Protein AF-A0A7Z8YS54-F1 (afdb_monomer_lite)

pLDDT: mean 73.1, std 25.7, range [28.95, 98.69]

Foldseek 3Di:
DDDDDDDDDDDDDDPDPDDDDDDDDDDDDDDDDDDDDDDDDDDDDDDDDDDDPPPPPPPPPPPPPPDDDDLVNVLVVVQALVSLVVSCVVVVPPPCNVVSVQSSLQRVLVVLVPDPQAAAFFDKAAPDPDFDQKEKEKEFAQAQAWKWKWKDDPTTDIDTAGHGDMDIDIGGFAKIWMWMDGPNHIHIDIDGGGYYIYDYDYDDPPPDD

Structure (mmCIF, N/CA/C/O backbone):
data_AF-A0A7Z8YS54-F1
#
_entry.id   AF-A0A7Z8YS54-F1
#
loop_
_atom_site.group_PDB
_atom_site.id
_atom_site.type_symbol
_atom_site.label_atom_id
_atom_site.label_alt_id
_atom_site.label_comp_id
_atom_site.label_asym_id
_atom_site.label_entity_id
_atom_site.label_seq_id
_atom_site.pdbx_PDB_ins_code
_atom_site.Cartn_x
_atom_site.Cartn_y
_atom_site.Cartn_z
_atom_site.occupancy
_atom_site.B_iso_or_equiv
_atom_site.auth_seq_id
_atom_site.auth_comp_id
_atom_site.auth_asym_id
_atom_site.auth_atom_id
_atom_site.pdbx_PDB_model_num
ATOM 1 N N . MET A 1 1 ? -49.208 -4.566 -6.707 1.00 44.19 1 MET A N 1
ATOM 2 C CA . MET A 1 1 ? -48.691 -5.917 -7.019 1.00 44.19 1 MET A CA 1
ATOM 3 C C . MET A 1 1 ? -47.304 -6.009 -6.390 1.00 44.19 1 MET A C 1
ATOM 5 O O . MET A 1 1 ? -46.347 -5.507 -6.959 1.00 44.19 1 MET A O 1
ATOM 9 N N . PHE A 1 2 ? -47.223 -6.478 -5.143 1.00 28.95 2 PHE A N 1
ATOM 10 C CA . PHE A 1 2 ? -45.994 -6.444 -4.341 1.00 28.95 2 PHE A CA 1
ATOM 11 C C . PHE A 1 2 ? -45.184 -7.721 -4.587 1.00 28.95 2 PHE A C 1
ATOM 13 O O . PHE A 1 2 ? -45.702 -8.818 -4.399 1.00 28.95 2 PHE A O 1
ATOM 20 N N . LYS A 1 3 ? -43.930 -7.584 -5.032 1.00 32.38 3 LYS A N 1
ATOM 21 C CA . LYS A 1 3 ? -42.974 -8.695 -5.120 1.00 32.38 3 LYS A CA 1
ATOM 22 C C . LYS A 1 3 ? -42.015 -8.618 -3.936 1.00 32.38 3 LYS A C 1
ATOM 24 O O . LYS A 1 3 ? -41.065 -7.844 -3.948 1.00 32.38 3 LYS A O 1
ATOM 29 N N . THR A 1 4 ? -42.290 -9.437 -2.930 1.00 29.53 4 THR A N 1
ATOM 30 C CA . THR A 1 4 ? -41.353 -9.802 -1.866 1.00 29.53 4 THR A CA 1
ATOM 31 C C . THR A 1 4 ? -40.322 -10.764 -2.451 1.00 29.53 4 THR A C 1
ATOM 33 O O . THR A 1 4 ? -40.697 -11.793 -3.012 1.00 29.53 4 THR A O 1
ATOM 36 N N . VAL A 1 5 ? -39.032 -10.445 -2.339 1.00 36.81 5 VAL A N 1
ATOM 37 C CA . VAL A 1 5 ? -37.939 -11.356 -2.706 1.00 36.81 5 VAL A CA 1
ATOM 38 C C . VAL A 1 5 ? -37.211 -11.756 -1.428 1.00 36.81 5 VAL A C 1
ATOM 40 O O . VAL A 1 5 ? -36.604 -10.923 -0.761 1.00 36.81 5 VAL A O 1
ATOM 43 N N . PHE A 1 6 ? -37.305 -13.039 -1.086 1.00 31.64 6 PHE A N 1
ATOM 44 C CA . PHE A 1 6 ? -36.545 -13.673 -0.014 1.00 31.64 6 PHE A CA 1
ATOM 45 C C . PHE A 1 6 ? -35.162 -14.054 -0.547 1.00 31.64 6 PHE A C 1
ATOM 47 O O . PHE A 1 6 ? -35.072 -14.768 -1.544 1.00 31.64 6 PHE A O 1
ATOM 54 N N . TYR A 1 7 ? -34.092 -13.634 0.129 1.00 33.41 7 TYR A N 1
ATOM 55 C CA . TYR A 1 7 ? -32.760 -14.197 -0.097 1.00 33.41 7 TYR A CA 1
ATOM 56 C C . TYR A 1 7 ? -32.398 -15.155 1.037 1.00 33.41 7 TYR A C 1
ATOM 58 O O . TYR A 1 7 ? -32.420 -14.804 2.216 1.00 33.41 7 TYR A O 1
ATOM 66 N N . ALA A 1 8 ? -32.092 -16.393 0.650 1.00 33.06 8 ALA A N 1
ATOM 67 C CA . ALA A 1 8 ? -31.690 -17.475 1.532 1.00 33.06 8 ALA A CA 1
ATOM 68 C C . ALA A 1 8 ? -30.282 -17.226 2.097 1.00 33.06 8 ALA A C 1
ATOM 70 O O . ALA A 1 8 ? -29.305 -17.094 1.359 1.00 33.06 8 ALA A O 1
ATOM 71 N N . LYS A 1 9 ? -30.185 -17.204 3.427 1.00 34.44 9 LYS A N 1
ATOM 72 C CA . LYS A 1 9 ? -28.940 -17.126 4.193 1.00 34.44 9 LYS A CA 1
ATOM 73 C C . LYS A 1 9 ? -28.238 -18.490 4.124 1.00 34.44 9 LYS A C 1
ATOM 75 O O . LYS A 1 9 ? -28.642 -19.424 4.812 1.00 34.44 9 LYS A O 1
ATOM 80 N N . LYS A 1 10 ? -27.209 -18.635 3.281 1.00 43.12 10 LYS A N 1
ATOM 81 C CA . LYS A 1 10 ? -26.298 -19.789 3.357 1.00 43.12 10 LYS A CA 1
ATOM 82 C C . LYS A 1 10 ? -25.377 -19.593 4.558 1.00 43.12 10 LYS A C 1
ATOM 84 O O . LYS A 1 10 ? -24.586 -18.657 4.592 1.00 43.12 10 LYS A O 1
ATOM 89 N N . GLY A 1 11 ? -25.544 -20.458 5.555 1.00 39.78 11 GLY A N 1
ATOM 90 C CA . GLY A 1 11 ? -24.688 -20.525 6.729 1.00 39.78 11 GLY A CA 1
ATOM 91 C C . GLY A 1 11 ? -23.267 -20.923 6.347 1.00 39.78 11 GLY A C 1
ATOM 92 O O . GLY A 1 11 ? -23.062 -21.908 5.640 1.00 39.78 11 GLY A O 1
ATOM 93 N N . LEU A 1 12 ? -22.303 -20.155 6.843 1.00 35.72 12 LEU A N 1
ATOM 94 C CA . LEU A 1 12 ? -20.908 -20.549 6.916 1.00 35.72 12 LEU A CA 1
ATOM 95 C C . LEU A 1 12 ? -20.556 -20.612 8.403 1.00 35.72 12 LEU A C 1
ATOM 97 O O . LEU A 1 12 ? -20.621 -19.607 9.110 1.00 35.72 12 LEU A O 1
ATOM 101 N N . ALA A 1 13 ? -20.281 -21.820 8.885 1.00 35.34 13 ALA A N 1
ATOM 102 C CA . ALA A 1 13 ? -19.805 -22.058 10.236 1.00 35.34 13 ALA A CA 1
ATOM 103 C C . ALA A 1 13 ? -18.363 -21.548 10.335 1.00 35.34 13 ALA A C 1
ATOM 105 O O . ALA A 1 13 ? -17.468 -22.103 9.701 1.00 35.34 13 ALA A O 1
ATOM 106 N N . ILE A 1 14 ? -18.137 -20.490 11.114 1.00 34.34 14 ILE A N 1
ATOM 107 C CA . ILE A 1 14 ? -16.788 -20.092 11.514 1.00 34.34 14 ILE A CA 1
ATOM 108 C C . ILE A 1 14 ? -16.486 -20.838 12.811 1.00 34.34 14 ILE A C 1
ATOM 110 O O . ILE A 1 14 ? -17.047 -20.541 13.864 1.00 34.34 14 ILE A O 1
ATOM 114 N N . ILE A 1 15 ? -15.621 -21.844 12.709 1.00 37.31 15 ILE A N 1
ATOM 115 C CA . ILE A 1 15 ? -14.978 -22.478 13.857 1.00 37.31 15 ILE A CA 1
ATOM 116 C C . ILE A 1 15 ? -14.069 -21.410 14.471 1.00 37.31 15 ILE A C 1
ATOM 118 O O . ILE A 1 15 ? -13.048 -21.045 13.893 1.00 37.31 15 ILE A O 1
ATOM 122 N N . SER A 1 16 ? -14.475 -20.867 15.617 1.00 34.41 16 SER A N 1
ATOM 123 C CA . SER A 1 16 ? -13.630 -19.998 16.430 1.00 34.41 16 SER A CA 1
ATOM 124 C C . SER A 1 16 ? -12.528 -20.858 17.051 1.00 34.41 16 SER A C 1
ATOM 126 O O . SER A 1 16 ? -12.763 -21.583 18.016 1.00 34.41 16 SER A O 1
ATOM 128 N N . LEU A 1 17 ? -11.331 -20.828 16.461 1.00 38.88 17 LEU A N 1
ATOM 129 C CA . LEU A 1 17 ? -10.121 -21.275 17.141 1.00 38.88 17 LEU A CA 1
ATOM 130 C C . LEU A 1 17 ? -9.657 -20.111 18.023 1.00 38.88 17 LEU A C 1
ATOM 132 O O . LEU A 1 17 ? -9.081 -19.137 17.541 1.00 38.88 17 LEU A O 1
ATOM 136 N N . GLY A 1 18 ? -9.974 -20.191 19.314 1.00 32.09 18 GLY A N 1
ATOM 137 C CA . GLY A 1 18 ? -9.466 -19.264 20.314 1.00 32.09 18 GLY A CA 1
ATOM 138 C C . GLY A 1 18 ? -7.957 -19.430 20.464 1.00 32.09 18 GLY A C 1
ATOM 139 O O . GLY A 1 18 ? -7.494 -20.437 20.995 1.00 32.09 18 GLY A O 1
ATOM 140 N N . ILE A 1 19 ? -7.191 -18.438 20.015 1.00 40.25 19 ILE A N 1
ATOM 141 C C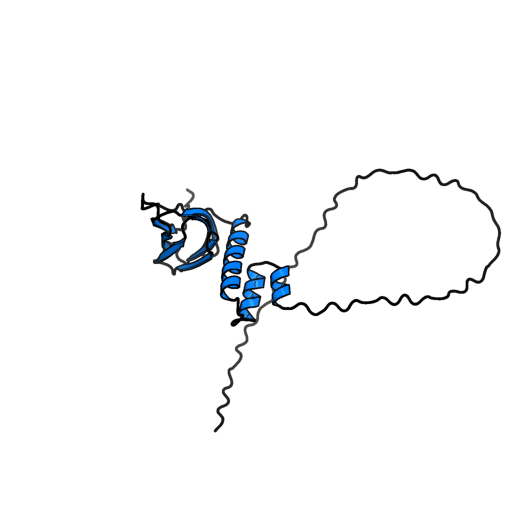A . ILE A 1 19 ? -5.800 -18.270 20.435 1.00 40.25 19 ILE A CA 1
ATOM 142 C C . ILE A 1 19 ? -5.845 -17.391 21.683 1.00 40.25 19 ILE A C 1
ATOM 144 O O . ILE A 1 19 ? -6.036 -16.179 21.605 1.00 40.25 19 ILE A O 1
ATOM 148 N N . ALA A 1 20 ? -5.733 -18.026 22.847 1.00 34.59 20 ALA A N 1
ATOM 149 C CA . ALA A 1 20 ? -5.525 -17.337 24.108 1.00 34.59 20 ALA A CA 1
ATOM 150 C C . ALA A 1 20 ? -4.101 -16.759 24.122 1.00 34.59 20 ALA A C 1
ATOM 152 O O . ALA A 1 20 ? -3.128 -17.508 24.197 1.00 34.59 20 ALA A O 1
ATOM 153 N N . PHE A 1 21 ? -3.971 -15.434 24.053 1.00 37.56 21 PHE A N 1
ATOM 154 C CA . PHE A 1 21 ? -2.725 -14.764 24.416 1.00 37.56 21 PHE A CA 1
ATOM 155 C C . PHE A 1 21 ? -2.671 -14.632 25.939 1.00 37.56 21 PHE A C 1
ATOM 157 O O . PHE A 1 21 ? -3.414 -13.867 26.550 1.00 37.56 21 PHE A O 1
ATOM 164 N N . SER A 1 22 ? -1.796 -15.431 26.547 1.00 33.25 22 SER A N 1
ATOM 165 C CA . SER A 1 22 ? -1.417 -15.329 27.952 1.00 33.25 22 SER A CA 1
ATOM 166 C C . SER A 1 22 ? -0.492 -14.121 28.124 1.00 33.25 22 SER A C 1
ATOM 168 O O . SER A 1 22 ? 0.655 -14.160 27.684 1.00 33.25 22 SER A O 1
ATOM 170 N N . CYS A 1 23 ? -0.973 -13.048 28.758 1.00 31.89 23 CYS A N 1
ATOM 171 C CA . CYS A 1 23 ? -0.118 -11.950 29.212 1.00 31.89 23 CYS A CA 1
ATOM 172 C C . CYS A 1 23 ? 0.758 -12.437 30.372 1.00 31.89 23 CYS A C 1
ATOM 174 O O . CYS A 1 23 ? 0.272 -12.657 31.480 1.00 31.89 23 CYS A O 1
ATOM 176 N N . ASN A 1 24 ? 2.052 -12.599 30.109 1.00 33.38 24 ASN A N 1
ATOM 177 C CA . ASN A 1 24 ? 3.070 -12.821 31.126 1.00 33.38 24 ASN A CA 1
ATOM 178 C C . ASN A 1 24 ? 3.523 -11.438 31.627 1.00 33.38 24 ASN A C 1
ATOM 180 O O . ASN A 1 24 ? 4.151 -10.694 30.876 1.00 33.38 24 ASN A O 1
ATOM 184 N N . GLN A 1 25 ? 3.159 -11.052 32.855 1.00 35.28 25 GLN A N 1
ATOM 185 C CA . GLN A 1 25 ? 3.748 -9.873 33.495 1.00 35.28 25 GLN A CA 1
ATOM 186 C C . GLN A 1 25 ? 5.113 -10.252 34.065 1.00 35.28 25 GLN A C 1
ATOM 188 O O . GLN A 1 25 ? 5.215 -10.936 35.084 1.00 35.28 25 GLN A O 1
ATOM 193 N N . GLU A 1 26 ? 6.164 -9.793 33.396 1.00 35.25 26 GLU A N 1
ATOM 194 C CA . GLU A 1 26 ? 7.523 -9.849 33.909 1.00 35.25 26 GLU A CA 1
ATOM 195 C C . GLU A 1 26 ? 7.746 -8.666 34.864 1.00 35.25 26 GLU A C 1
ATOM 197 O O . GLU A 1 26 ? 7.572 -7.499 34.511 1.00 35.25 26 GLU A O 1
ATOM 202 N N . LYS A 1 27 ? 8.081 -9.000 36.113 1.00 34.12 27 LYS A N 1
ATOM 203 C CA . LYS A 1 27 ? 8.508 -8.076 37.167 1.00 34.12 27 LYS A CA 1
ATOM 204 C C . LYS A 1 27 ? 9.719 -7.267 36.695 1.00 34.12 27 LYS A C 1
ATOM 206 O O . LYS A 1 27 ? 10.756 -7.860 36.405 1.00 34.12 27 LYS A O 1
ATOM 211 N N . SER A 1 28 ? 9.643 -5.939 36.754 1.00 34.50 28 SER A N 1
ATOM 212 C CA . SER A 1 28 ? 10.839 -5.098 36.865 1.00 34.50 28 SER A CA 1
ATOM 213 C C . SER A 1 28 ? 10.936 -4.558 38.295 1.00 34.50 28 SER A C 1
ATOM 215 O O . SER A 1 28 ? 9.959 -4.107 38.896 1.00 34.50 28 SER A O 1
ATOM 217 N N . ASN A 1 29 ? 12.117 -4.742 38.878 1.00 36.59 29 ASN A N 1
ATOM 218 C CA . ASN A 1 29 ? 12.428 -4.431 40.262 1.00 36.59 29 ASN A CA 1
ATOM 219 C C . ASN A 1 29 ? 12.691 -2.930 40.438 1.00 36.59 29 ASN A C 1
ATOM 221 O O . ASN A 1 29 ? 13.560 -2.364 39.786 1.00 36.59 29 ASN A O 1
ATOM 225 N N . ASN A 1 30 ? 11.931 -2.345 41.360 1.00 34.47 30 ASN A N 1
ATOM 226 C CA . ASN A 1 30 ? 12.368 -1.566 42.520 1.00 34.47 30 ASN A CA 1
ATOM 227 C C . ASN A 1 30 ? 13.714 -0.815 42.435 1.00 34.47 30 ASN A C 1
ATOM 229 O O . ASN A 1 30 ? 14.769 -1.444 42.410 1.00 34.47 30 ASN A O 1
ATOM 233 N N . LEU A 1 31 ? 13.652 0.516 42.539 1.00 33.84 31 LEU A N 1
ATOM 234 C CA . LEU A 1 31 ? 14.650 1.388 43.173 1.00 33.84 31 LEU A CA 1
ATOM 235 C C . LEU A 1 31 ? 14.077 2.811 43.194 1.00 33.84 31 LEU A C 1
ATOM 237 O O . LEU A 1 31 ? 14.131 3.487 42.177 1.00 33.84 31 LEU A O 1
ATOM 241 N N . ILE A 1 32 ? 13.534 3.253 44.329 1.00 36.88 32 ILE A N 1
ATOM 242 C CA . ILE A 1 32 ? 13.691 4.624 44.837 1.00 36.88 32 ILE A CA 1
ATOM 243 C C . ILE A 1 32 ? 13.630 4.545 46.371 1.00 36.88 32 ILE A C 1
ATOM 245 O O . ILE A 1 32 ? 12.739 3.940 46.960 1.00 36.88 32 ILE A O 1
ATOM 249 N N . SER A 1 33 ? 14.682 5.127 46.931 1.00 33.91 33 SER A N 1
ATOM 250 C CA . SER A 1 33 ? 15.093 5.380 48.310 1.00 33.91 33 SER A CA 1
ATOM 251 C C . SER A 1 33 ? 14.029 5.463 49.406 1.00 33.91 33 SER A C 1
ATOM 253 O O . SER A 1 33 ? 13.061 6.213 49.311 1.00 33.91 33 SER A O 1
ATOM 255 N N . GLU A 1 34 ? 14.357 4.772 50.500 1.00 39.72 34 GLU A N 1
ATOM 256 C CA . GLU A 1 34 ? 13.886 4.985 51.866 1.00 39.72 34 GLU A CA 1
ATOM 257 C C . GLU A 1 34 ? 14.150 6.429 52.323 1.00 39.72 34 GLU A C 1
ATOM 259 O O . GLU A 1 34 ? 15.277 6.919 52.235 1.00 39.72 34 GLU A O 1
ATOM 264 N N . GLU A 1 35 ? 13.127 7.077 52.879 1.00 44.19 35 GLU A N 1
ATOM 265 C CA . GLU A 1 35 ? 13.307 8.175 53.823 1.00 44.19 35 GLU A CA 1
ATOM 266 C C . GLU A 1 35 ? 12.657 7.760 55.146 1.00 44.19 35 GLU A C 1
ATOM 268 O O . GLU A 1 35 ? 11.511 7.313 55.215 1.00 44.19 35 GLU A O 1
ATOM 273 N N . THR A 1 36 ? 13.478 7.818 56.183 1.00 41.56 36 THR A N 1
ATOM 274 C CA . THR A 1 36 ? 13.255 7.345 57.541 1.00 41.56 36 THR A CA 1
ATOM 275 C C . THR A 1 36 ? 12.268 8.235 58.289 1.00 41.56 36 THR A C 1
ATOM 277 O O . THR A 1 36 ? 12.526 9.428 58.447 1.00 41.56 36 THR A O 1
ATOM 280 N N . ALA A 1 37 ? 11.205 7.652 58.841 1.00 39.94 37 ALA A N 1
ATOM 281 C CA . ALA A 1 37 ? 10.405 8.290 59.879 1.00 39.94 37 ALA A CA 1
ATOM 282 C C . ALA A 1 37 ? 10.343 7.381 61.112 1.00 39.94 37 ALA A C 1
ATOM 284 O O . ALA A 1 37 ? 9.779 6.289 61.101 1.00 39.94 37 ALA A O 1
ATOM 285 N N . ASP A 1 38 ? 11.007 7.881 62.145 1.00 37.44 38 ASP A N 1
ATOM 286 C CA . ASP A 1 38 ? 11.124 7.397 63.512 1.00 37.44 38 ASP A CA 1
ATOM 287 C C . ASP A 1 38 ? 9.739 7.137 64.135 1.00 37.44 38 ASP A C 1
ATOM 289 O O . ASP A 1 38 ? 8.866 8.008 64.089 1.00 37.44 38 ASP A O 1
ATOM 293 N N . PHE A 1 39 ? 9.520 5.970 64.750 1.00 36.41 39 PHE A N 1
ATOM 294 C CA . PHE A 1 39 ? 8.354 5.771 65.614 1.00 36.41 39 PHE A CA 1
ATOM 295 C C . PHE A 1 39 ? 8.765 5.150 66.946 1.00 36.41 39 PHE A C 1
ATOM 297 O O . PHE A 1 39 ? 9.067 3.962 67.066 1.00 36.41 39 PHE A O 1
ATOM 304 N N . VAL A 1 40 ? 8.763 6.015 67.956 1.00 36.41 40 VAL A N 1
ATOM 305 C CA . VAL A 1 40 ? 8.976 5.707 69.365 1.00 36.41 40 VAL A CA 1
ATOM 306 C C . VAL A 1 40 ? 7.794 4.889 69.886 1.00 36.41 40 VAL A C 1
ATOM 308 O O . VAL A 1 40 ? 6.640 5.307 69.806 1.00 36.41 40 VAL A O 1
ATOM 311 N N . SER A 1 41 ? 8.087 3.728 70.469 1.00 35.16 41 SER A N 1
ATOM 312 C CA . SER A 1 41 ? 7.125 2.935 71.231 1.00 35.16 41 SER A CA 1
ATOM 313 C C . SER A 1 41 ? 6.881 3.568 72.603 1.00 35.16 41 SER A C 1
ATOM 315 O O . SER A 1 41 ? 7.806 3.644 73.415 1.00 35.16 41 SER A O 1
ATOM 317 N N . VAL A 1 42 ? 5.637 3.949 72.899 1.00 35.69 42 VAL A N 1
ATOM 318 C CA . VAL A 1 42 ? 5.181 4.202 74.273 1.00 35.69 42 VAL A CA 1
ATOM 319 C C . VAL A 1 42 ? 3.950 3.349 74.543 1.00 35.69 42 VAL A C 1
ATOM 321 O O . VAL A 1 42 ? 2.947 3.421 73.838 1.00 35.69 42 VAL A O 1
ATOM 324 N N . VAL A 1 43 ? 4.074 2.514 75.569 1.00 41.28 43 VAL A N 1
ATOM 325 C CA . VAL A 1 43 ? 3.034 1.645 76.115 1.00 41.28 43 VAL A CA 1
ATOM 326 C C . VAL A 1 43 ? 2.243 2.446 77.145 1.00 41.28 43 VAL A C 1
ATOM 328 O O . VAL A 1 43 ? 2.854 3.049 78.026 1.00 41.28 43 VAL A O 1
ATOM 331 N N . VAL A 1 44 ? 0.911 2.421 77.080 1.00 38.16 44 VAL A N 1
ATOM 332 C CA . VAL A 1 44 ? 0.046 2.730 78.230 1.00 38.16 44 VAL A CA 1
ATOM 333 C C . VAL A 1 44 ? -1.290 1.999 78.095 1.00 38.16 44 VAL A C 1
ATOM 335 O O . VAL A 1 44 ? -2.059 2.241 77.168 1.00 38.16 44 VAL A O 1
ATOM 338 N N . ASP A 1 45 ? -1.536 1.100 79.048 1.00 34.53 45 ASP A N 1
ATOM 339 C CA . ASP A 1 45 ? -2.831 0.496 79.358 1.00 34.53 45 ASP A CA 1
ATOM 340 C C . ASP A 1 45 ? -3.830 1.557 79.836 1.00 34.53 45 ASP A C 1
ATOM 342 O O . ASP A 1 45 ? -3.521 2.320 80.752 1.00 34.53 45 ASP A O 1
ATOM 346 N N . SER A 1 46 ? -5.062 1.526 79.322 1.00 37.94 46 SER A N 1
ATOM 347 C CA . SER A 1 46 ? -6.291 1.407 80.132 1.00 37.94 46 SER A CA 1
ATOM 348 C C . SER A 1 46 ? -7.545 1.799 79.355 1.00 37.94 46 SER A C 1
ATOM 350 O O . SER A 1 46 ? -7.575 2.746 78.576 1.00 37.94 46 SER A O 1
ATOM 352 N N . ALA A 1 47 ? -8.592 1.028 79.630 1.00 44.91 47 ALA A N 1
ATOM 353 C CA . ALA A 1 47 ? -9.937 1.098 79.090 1.00 44.91 47 ALA A CA 1
ATOM 354 C C . ALA A 1 47 ? -10.594 2.486 79.159 1.00 44.91 47 ALA A C 1
ATOM 356 O O . ALA A 1 47 ? -10.478 3.174 80.167 1.00 44.91 47 ALA A O 1
ATOM 357 N N . VAL A 1 48 ? -11.389 2.807 78.134 1.00 40.91 48 VAL A N 1
ATOM 358 C CA . VAL A 1 48 ? -12.739 3.397 78.222 1.00 40.91 48 VAL A CA 1
ATOM 359 C C . VAL A 1 48 ? -13.328 3.401 76.808 1.00 40.91 48 VAL A C 1
ATOM 361 O O . VAL A 1 48 ? -12.707 3.881 75.864 1.00 40.91 48 VAL A O 1
ATOM 364 N N . SER A 1 49 ? -14.521 2.831 76.662 1.00 54.88 49 SER A N 1
ATOM 365 C CA . SER A 1 49 ? -15.304 2.852 75.427 1.00 54.88 49 SER A CA 1
ATOM 366 C C . SER A 1 49 ? -15.830 4.259 75.137 1.00 54.88 49 SER A C 1
ATOM 368 O O . SER A 1 49 ? -16.465 4.849 76.012 1.00 54.88 49 SER A O 1
ATOM 370 N N . PRO A 1 50 ? -15.726 4.745 73.893 1.00 43.59 50 PRO A N 1
ATOM 371 C CA . PRO A 1 50 ? -16.685 5.689 73.358 1.00 43.59 50 PRO A CA 1
ATOM 372 C C . PRO A 1 50 ? -17.556 4.988 72.311 1.00 43.59 50 PRO A C 1
ATOM 374 O O . PRO A 1 50 ? -17.069 4.385 71.356 1.00 43.59 50 PRO A O 1
ATOM 377 N N . SER A 1 51 ? -18.869 5.069 72.497 1.00 49.03 51 SER A N 1
ATOM 378 C CA . SER A 1 51 ? -19.848 4.837 71.440 1.00 49.03 51 SER A CA 1
ATOM 379 C C . SER A 1 51 ? -19.587 5.833 70.308 1.00 49.03 51 SER A C 1
ATOM 381 O O . SER A 1 51 ? -19.924 7.011 70.430 1.00 49.03 51 SER A O 1
ATOM 383 N N . ILE A 1 52 ? -18.944 5.367 69.238 1.00 41.22 52 ILE A N 1
ATOM 384 C CA . ILE A 1 52 ? -18.803 6.114 67.990 1.00 41.22 52 ILE A CA 1
ATOM 385 C C . ILE A 1 52 ? -20.118 5.943 67.233 1.00 41.22 52 ILE A C 1
ATOM 387 O O . ILE A 1 52 ? -20.459 4.845 66.796 1.00 41.22 52 ILE A O 1
ATOM 391 N N . ASP A 1 53 ? -20.862 7.039 67.130 1.00 44.38 53 ASP A N 1
ATOM 392 C CA . ASP A 1 53 ? -21.982 7.184 66.211 1.00 44.38 53 ASP A CA 1
ATOM 393 C C . ASP A 1 53 ? -21.440 7.111 64.776 1.00 44.38 53 ASP A C 1
ATOM 395 O O . ASP A 1 53 ? -20.799 8.039 64.275 1.00 44.38 53 ASP A O 1
ATOM 399 N N . LEU A 1 54 ? -21.611 5.945 64.151 1.00 40.34 54 LEU A N 1
ATOM 400 C CA . LEU A 1 54 ? -21.235 5.690 62.769 1.00 40.34 54 LEU A CA 1
ATOM 401 C C . LEU A 1 54 ? -22.299 6.336 61.871 1.00 40.34 54 LEU A C 1
ATOM 403 O O . LEU A 1 54 ? -23.208 5.673 61.372 1.00 40.34 54 LEU A O 1
ATOM 407 N N . SER A 1 55 ? -22.191 7.647 61.656 1.00 51.03 55 SER A N 1
ATOM 408 C CA . SER A 1 55 ? -22.842 8.263 60.502 1.00 51.03 55 SER A CA 1
ATOM 409 C C . SER A 1 55 ? -22.148 7.731 59.249 1.00 51.03 55 SER A C 1
ATOM 411 O O . SER A 1 55 ? -21.091 8.198 58.831 1.00 51.03 55 SER A O 1
ATOM 413 N N . VAL A 1 56 ? -22.727 6.667 58.692 1.00 47.22 56 VAL A N 1
ATOM 414 C CA . VAL A 1 56 ? -22.413 6.166 57.358 1.00 47.22 56 VAL A CA 1
ATOM 415 C C . VAL A 1 56 ? -22.773 7.290 56.395 1.00 47.22 56 VAL A C 1
ATOM 417 O O . VAL A 1 56 ? -23.938 7.488 56.053 1.00 47.22 56 VAL A O 1
ATOM 420 N N . SER A 1 57 ? -21.781 8.091 56.014 1.00 49.72 57 SER A N 1
ATOM 421 C CA . SER A 1 57 ? -21.902 8.928 54.836 1.00 49.72 57 SER A CA 1
ATOM 422 C C . SER A 1 57 ? -21.912 7.981 53.644 1.00 49.72 57 SER A C 1
ATOM 424 O O . SER A 1 57 ? -20.885 7.419 53.268 1.00 49.72 57 SER A O 1
ATOM 426 N N . ASP A 1 58 ? -23.101 7.762 53.084 1.00 51.19 58 ASP A N 1
ATOM 427 C CA . ASP A 1 58 ? -23.249 7.185 51.754 1.00 51.19 58 ASP A CA 1
ATOM 428 C C . ASP A 1 58 ? -22.436 8.057 50.793 1.00 51.19 58 ASP A C 1
ATOM 430 O O . ASP A 1 58 ? -22.845 9.146 50.378 1.00 51.19 58 ASP A O 1
ATOM 434 N N . SER A 1 59 ? -21.226 7.600 50.484 1.00 51.12 59 SER A N 1
ATOM 435 C CA . SER A 1 59 ? -20.418 8.135 49.408 1.00 51.12 59 SER A CA 1
ATOM 436 C C . SER A 1 59 ? -21.110 7.740 48.109 1.00 51.12 59 SER A C 1
ATOM 438 O O . SER A 1 59 ? -20.867 6.677 47.541 1.00 51.12 59 SER A O 1
ATOM 440 N N . MET A 1 60 ? -22.022 8.603 47.645 1.00 49.84 60 MET A N 1
ATOM 441 C CA . MET A 1 60 ? -22.570 8.512 46.296 1.00 49.84 60 MET A CA 1
ATOM 442 C C . MET A 1 60 ? -21.403 8.494 45.317 1.00 49.84 60 MET A C 1
ATOM 444 O O . MET A 1 60 ? -20.754 9.507 45.048 1.00 49.84 60 MET A O 1
ATOM 448 N N . THR A 1 61 ? -21.126 7.304 44.809 1.00 54.34 61 THR A N 1
ATOM 449 C CA . THR A 1 61 ? -20.185 7.080 43.731 1.00 54.34 61 THR A CA 1
ATOM 450 C C . THR A 1 61 ? -20.868 7.623 42.486 1.00 54.34 61 THR A C 1
ATOM 452 O O . THR A 1 61 ? -21.755 6.987 41.922 1.00 54.34 61 THR A O 1
ATOM 455 N N . TYR A 1 62 ? -20.519 8.851 42.104 1.00 57.81 62 TYR A N 1
ATOM 456 C CA . TYR A 1 62 ? -20.912 9.409 40.818 1.00 57.81 62 TYR A CA 1
ATOM 457 C C . TYR A 1 62 ? -20.239 8.575 39.728 1.00 57.81 62 TYR A C 1
ATOM 459 O O . TYR A 1 62 ? -19.071 8.775 39.402 1.00 57.81 62 TYR A O 1
ATOM 467 N N . VAL A 1 63 ? -20.976 7.601 39.198 1.00 54.62 63 VAL A N 1
ATOM 468 C CA . VAL A 1 63 ? -20.641 6.947 37.938 1.00 54.62 63 VAL A CA 1
ATOM 469 C C . VAL A 1 63 ? -20.926 7.985 36.863 1.00 54.62 63 VAL A C 1
ATOM 471 O O . VAL A 1 63 ? -22.080 8.257 36.544 1.00 54.62 63 VAL A O 1
ATOM 474 N N . SER A 1 64 ? -19.877 8.638 36.371 1.00 63.00 64 SER A N 1
ATOM 475 C CA . SER A 1 64 ? -19.961 9.454 35.168 1.00 63.00 64 SER A CA 1
ATOM 476 C C . SER A 1 64 ? -20.422 8.552 34.026 1.00 63.00 64 SER A C 1
ATOM 478 O O . SER A 1 64 ? -19.687 7.654 33.617 1.00 63.00 64 SER A O 1
ATOM 480 N N . GLU A 1 65 ? -21.652 8.750 33.556 1.00 71.94 65 GLU A N 1
ATOM 481 C CA . GLU A 1 65 ? -22.137 8.141 32.321 1.00 71.94 65 GLU A CA 1
ATOM 482 C C . GLU A 1 65 ? -21.263 8.680 31.184 1.00 71.94 65 GLU A C 1
ATOM 484 O O . GLU A 1 65 ? -21.379 9.840 30.793 1.00 71.94 65 GLU A O 1
ATOM 489 N N . GLU A 1 66 ? -20.304 7.880 30.715 1.00 78.62 66 GLU A N 1
ATOM 490 C CA . GLU A 1 66 ? -19.544 8.240 29.523 1.00 78.62 66 GLU A CA 1
ATOM 491 C C . GLU A 1 66 ? -20.501 8.226 28.327 1.00 78.62 66 GLU A C 1
ATOM 493 O O . GLU A 1 66 ? -21.150 7.213 28.049 1.00 78.62 66 GLU A O 1
ATOM 498 N N . G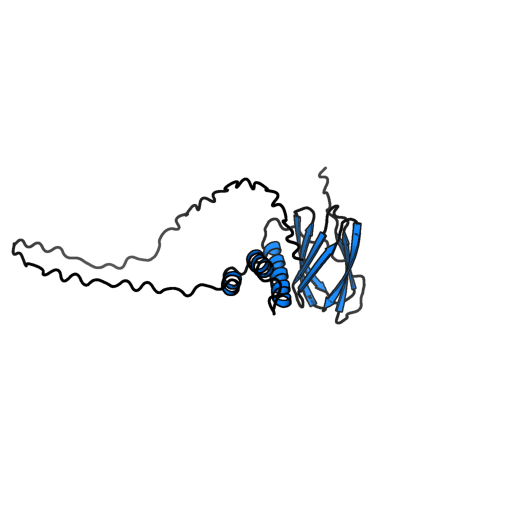LU A 1 67 ? -20.597 9.363 27.633 1.00 81.19 67 GLU A N 1
ATOM 499 C CA . GLU A 1 67 ? -21.315 9.477 26.365 1.00 81.19 67 GLU A CA 1
ATOM 500 C C . GLU A 1 67 ? -20.877 8.346 25.415 1.00 81.19 67 GLU A C 1
ATOM 502 O O . GLU A 1 67 ? -19.682 8.031 25.323 1.00 81.19 67 GLU A O 1
ATOM 507 N N . PRO A 1 68 ? -21.816 7.705 24.698 1.00 87.75 68 PRO A N 1
ATOM 508 C CA . PRO A 1 68 ? -21.479 6.603 23.818 1.00 87.75 68 PRO A CA 1
ATOM 509 C C . PRO A 1 68 ? -20.559 7.090 22.696 1.00 87.75 68 PRO A C 1
ATOM 511 O O . PRO A 1 68 ? -20.947 7.891 21.849 1.00 87.75 68 PRO A O 1
ATOM 514 N N . ILE A 1 69 ? -19.344 6.546 22.669 1.00 92.12 69 ILE A N 1
ATOM 515 C CA . ILE A 1 69 ? -18.353 6.809 21.623 1.00 92.12 69 ILE A CA 1
ATOM 516 C C . ILE A 1 69 ? -18.932 6.486 20.239 1.00 92.12 69 ILE A C 1
ATOM 518 O O . ILE A 1 69 ? -19.501 5.416 19.999 1.00 92.12 69 ILE A O 1
ATOM 522 N N . THR A 1 70 ? -18.760 7.398 19.294 1.00 94.50 70 THR A N 1
ATOM 523 C CA . THR A 1 70 ? -19.181 7.176 17.912 1.00 94.50 70 THR A CA 1
ATOM 524 C C . THR A 1 70 ? -18.252 6.171 17.211 1.00 94.50 70 THR A C 1
ATOM 526 O O . THR A 1 70 ? -17.087 6.010 17.596 1.00 94.50 70 THR A O 1
ATOM 529 N N . PRO A 1 71 ? -18.703 5.495 16.134 1.00 95.12 71 PRO A N 1
ATOM 530 C CA . PRO A 1 71 ? -17.835 4.619 15.343 1.00 95.12 71 PRO A CA 1
ATOM 531 C C . PRO A 1 71 ? -16.595 5.331 14.782 1.00 95.12 71 PRO A C 1
ATOM 533 O O . PRO A 1 71 ? -15.535 4.717 14.670 1.00 95.12 71 PRO A O 1
ATOM 536 N N . TYR A 1 72 ? -16.718 6.623 14.455 1.00 96.06 72 TYR A N 1
ATOM 537 C CA . TYR A 1 72 ? -15.604 7.438 13.973 1.00 96.06 72 TYR A CA 1
ATOM 538 C C . TYR A 1 72 ? -14.576 7.684 15.085 1.00 96.06 72 TYR A C 1
ATOM 540 O O . TYR A 1 72 ? -13.401 7.389 14.895 1.00 96.06 72 TYR A O 1
ATOM 548 N N . GLU A 1 73 ? -15.014 8.134 16.267 1.00 96.00 73 GLU A N 1
ATOM 549 C CA . GLU A 1 73 ? -14.131 8.345 17.430 1.00 96.00 73 GLU A CA 1
ATOM 550 C C . GLU A 1 73 ? -13.466 7.047 17.888 1.00 96.00 73 GLU A C 1
ATOM 552 O O . GLU A 1 73 ? -12.328 7.038 18.357 1.00 96.00 73 GLU A O 1
ATOM 557 N N . LYS A 1 74 ? -14.166 5.918 17.750 1.00 96.50 74 LYS A N 1
ATOM 558 C CA . LYS A 1 74 ? -13.577 4.604 17.991 1.00 96.50 74 LYS A CA 1
ATOM 559 C C . LYS A 1 74 ? -12.441 4.313 17.004 1.00 96.50 74 LYS A C 1
ATOM 561 O O . LYS A 1 74 ? -11.354 3.943 17.441 1.00 96.50 74 LYS A O 1
ATOM 566 N N . ALA A 1 75 ? -12.672 4.498 15.702 1.00 97.56 75 ALA A N 1
ATOM 567 C CA . ALA A 1 75 ? -11.648 4.283 14.678 1.00 97.56 75 ALA A CA 1
ATOM 568 C C . ALA A 1 75 ? -10.453 5.234 14.843 1.00 97.56 75 ALA A C 1
ATOM 570 O O . ALA A 1 75 ? -9.307 4.830 14.655 1.00 97.56 75 ALA A O 1
ATOM 571 N N . GLU A 1 76 ? -10.711 6.473 15.253 1.00 97.00 76 GLU A N 1
ATOM 572 C CA . GLU A 1 76 ? -9.684 7.467 15.553 1.00 97.00 76 GLU A CA 1
ATOM 573 C C . GLU A 1 76 ? -8.843 7.101 16.776 1.00 97.00 76 GLU A C 1
ATOM 575 O O . GLU A 1 76 ? -7.624 7.237 16.730 1.00 97.00 76 GLU A O 1
ATOM 580 N N . ARG A 1 77 ? -9.459 6.575 17.839 1.00 96.62 77 ARG A N 1
ATOM 581 C CA . ARG A 1 77 ? -8.737 6.125 19.036 1.00 96.62 77 ARG A CA 1
ATOM 582 C C . ARG A 1 77 ? -7.887 4.886 18.783 1.00 96.62 77 ARG A C 1
ATOM 584 O O . ARG A 1 77 ? -6.790 4.790 19.320 1.00 96.62 77 ARG A O 1
ATOM 591 N N . GLU A 1 78 ? -8.399 3.932 18.008 1.00 97.25 78 GLU A N 1
ATOM 592 C CA . GLU A 1 78 ? -7.649 2.724 17.646 1.00 97.25 78 GLU A CA 1
ATOM 593 C C . GLU A 1 78 ? -6.530 3.042 16.644 1.00 97.25 78 GLU A C 1
ATOM 595 O O . GLU A 1 78 ? -5.450 2.471 16.733 1.00 97.25 78 GLU A O 1
ATOM 600 N N . ASN A 1 79 ? -6.786 3.959 15.705 1.00 97.31 79 ASN A N 1
ATOM 601 C CA . ASN A 1 79 ? -5.847 4.448 14.695 1.00 97.31 79 ASN A CA 1
ATOM 602 C C . ASN A 1 79 ? -5.072 3.348 13.940 1.00 97.31 79 ASN A C 1
ATOM 604 O O . ASN A 1 79 ? -3.900 3.515 13.611 1.00 97.31 79 ASN A O 1
ATOM 608 N N . THR A 1 80 ? -5.732 2.227 13.645 1.00 98.31 80 THR A N 1
ATOM 609 C CA . THR A 1 80 ? -5.181 1.136 12.825 1.00 98.31 80 THR A CA 1
ATOM 610 C C . THR A 1 80 ? -5.855 1.088 11.462 1.00 98.31 80 THR A C 1
ATOM 612 O O . THR A 1 80 ? -7.006 1.517 11.305 1.00 98.31 80 THR A O 1
ATOM 615 N N . SER A 1 81 ? -5.172 0.530 10.460 1.00 98.12 81 SER A N 1
ATOM 616 C CA . SER A 1 81 ? -5.763 0.341 9.133 1.00 98.12 81 SER A CA 1
ATOM 617 C C . SER A 1 81 ? -7.042 -0.502 9.212 1.00 98.12 81 SER A C 1
ATOM 619 O O . SER A 1 81 ? -8.026 -0.211 8.531 1.00 98.12 81 SER A O 1
ATOM 621 N N . TYR A 1 82 ? -7.062 -1.505 10.097 1.00 97.94 82 TYR A N 1
ATOM 622 C CA . TYR A 1 82 ? -8.214 -2.367 10.352 1.00 97.94 82 TYR A CA 1
ATOM 623 C C . TYR A 1 82 ? -9.420 -1.594 10.901 1.00 97.94 82 TYR A C 1
ATOM 625 O O . TYR A 1 82 ? -10.528 -1.746 10.382 1.00 97.94 82 TYR A O 1
ATOM 633 N N . ALA A 1 83 ? -9.216 -0.731 11.900 1.00 98.25 83 ALA A N 1
ATOM 634 C CA . ALA A 1 83 ? -10.293 0.052 12.501 1.00 98.25 83 ALA A CA 1
ATOM 635 C C . ALA A 1 83 ? -10.963 0.982 11.478 1.00 98.25 83 ALA A C 1
ATOM 637 O O . ALA A 1 83 ? -12.191 1.027 11.372 1.00 98.25 83 ALA A O 1
ATOM 638 N N . TRP A 1 84 ? -10.161 1.668 10.658 1.00 98.50 84 TRP A N 1
ATOM 639 C CA . TRP A 1 84 ? -10.671 2.554 9.609 1.00 98.50 84 TRP A CA 1
ATOM 640 C C . TRP A 1 84 ? -11.338 1.802 8.450 1.00 98.50 84 TRP A C 1
ATOM 642 O O . TRP A 1 84 ? -12.343 2.278 7.916 1.00 98.50 84 TRP A O 1
ATOM 652 N N . LYS A 1 85 ? -10.837 0.617 8.071 1.00 98.25 85 LYS A N 1
ATOM 653 C CA . LYS A 1 85 ? -11.505 -0.251 7.083 1.00 98.25 85 LYS A CA 1
ATOM 654 C C . LYS A 1 85 ? -12.884 -0.666 7.568 1.00 98.25 85 LYS A C 1
ATOM 656 O O . LYS A 1 85 ? -13.863 -0.444 6.861 1.00 98.25 85 LYS A O 1
ATOM 661 N N . ARG A 1 86 ? -12.966 -1.176 8.799 1.00 97.94 86 ARG A N 1
ATOM 662 C CA . ARG A 1 86 ? -14.235 -1.544 9.428 1.00 97.94 86 ARG A CA 1
ATOM 663 C C . ARG A 1 86 ? -15.197 -0.356 9.478 1.00 97.94 86 ARG A C 1
ATOM 665 O O . ARG A 1 86 ? -16.368 -0.498 9.139 1.00 97.94 86 ARG A O 1
ATOM 672 N N . PHE A 1 87 ? -14.698 0.828 9.834 1.00 98.25 87 PHE A N 1
ATOM 673 C CA . PHE A 1 87 ? -15.500 2.047 9.808 1.00 98.25 87 PHE A CA 1
ATOM 674 C C . PHE A 1 87 ? -16.101 2.314 8.418 1.00 98.25 87 PHE A C 1
ATOM 676 O O . PHE A 1 87 ? -17.293 2.597 8.327 1.00 98.25 87 PHE A O 1
ATOM 683 N N . LEU A 1 88 ? -15.321 2.203 7.335 1.00 97.81 88 LEU A N 1
ATOM 684 C CA . LEU A 1 88 ? -15.824 2.409 5.969 1.00 97.81 88 LEU A CA 1
ATOM 685 C C . LEU A 1 88 ? -16.757 1.298 5.473 1.00 97.81 88 LEU A C 1
ATOM 687 O O . LEU A 1 88 ? -17.631 1.583 4.655 1.00 97.81 88 LEU A O 1
ATOM 691 N N . GLU A 1 89 ? -16.593 0.062 5.942 1.00 97.19 89 GLU A N 1
ATOM 692 C CA . GLU A 1 89 ? -17.525 -1.037 5.658 1.00 97.19 89 GLU A CA 1
ATOM 693 C C . GLU A 1 89 ? -18.907 -0.760 6.261 1.00 97.19 89 GLU A C 1
ATOM 695 O O . GLU A 1 89 ? -19.928 -0.947 5.599 1.00 97.19 89 GLU A O 1
ATOM 700 N N . GLU A 1 90 ? -18.934 -0.256 7.496 1.00 97.06 90 GLU A N 1
ATOM 701 C CA . GLU A 1 90 ? -20.159 0.109 8.212 1.00 97.06 90 GLU A CA 1
ATOM 702 C C . GLU A 1 90 ? -20.728 1.467 7.737 1.00 97.06 90 GLU A C 1
ATOM 704 O O . GLU A 1 90 ? -21.934 1.700 7.821 1.00 97.06 90 GLU A O 1
ATOM 709 N N . ASN A 1 91 ? -19.887 2.349 7.174 1.00 96.81 91 ASN A N 1
ATOM 710 C CA . ASN A 1 91 ? -20.238 3.708 6.738 1.00 96.81 91 ASN A CA 1
ATOM 711 C C . ASN A 1 91 ? -19.800 3.995 5.279 1.00 96.81 91 ASN A C 1
ATOM 713 O O . ASN A 1 91 ? -19.021 4.921 5.020 1.00 96.81 91 ASN A O 1
ATOM 717 N N . PRO A 1 92 ? -20.318 3.260 4.276 1.00 96.12 92 PRO A N 1
ATOM 718 C CA . PRO A 1 92 ? -19.789 3.273 2.906 1.00 96.12 92 PRO A CA 1
ATOM 719 C C . PRO A 1 92 ? -19.983 4.588 2.139 1.00 96.12 92 PRO A C 1
ATOM 721 O O . PRO A 1 92 ? -19.322 4.783 1.114 1.00 96.12 92 PRO A O 1
ATOM 724 N N . ASN A 1 93 ? -20.867 5.470 2.617 1.00 96.25 93 ASN A N 1
ATOM 725 C CA . ASN A 1 93 ? -21.188 6.776 2.027 1.00 96.25 93 ASN A CA 1
ATOM 726 C C . ASN A 1 93 ? -20.703 7.952 2.893 1.00 96.25 93 ASN A C 1
ATOM 728 O O . ASN A 1 93 ? -21.193 9.069 2.737 1.00 96.25 93 ASN A O 1
ATOM 732 N N . HIS A 1 94 ? -19.775 7.710 3.826 1.00 96.88 94 HIS A N 1
ATOM 733 C CA . HIS A 1 94 ? -19.227 8.765 4.674 1.00 96.88 94 HIS A CA 1
ATOM 734 C C . HIS A 1 94 ? -18.646 9.916 3.821 1.00 96.88 94 HIS A C 1
ATOM 736 O O . HIS A 1 94 ? -17.914 9.637 2.864 1.00 96.88 94 HIS A O 1
ATOM 742 N N . PRO A 1 95 ? -18.910 11.198 4.148 1.00 97.38 95 PRO A N 1
ATOM 743 C CA . PRO A 1 95 ? -18.479 12.338 3.328 1.00 97.38 95 PRO A CA 1
ATOM 744 C C . PRO A 1 95 ? -16.961 12.375 3.104 1.00 97.38 95 PRO A C 1
ATOM 746 O O . PRO A 1 95 ? -16.504 12.668 2.001 1.00 97.38 95 PRO A O 1
ATOM 749 N N . ASN A 1 96 ? -16.178 11.963 4.106 1.00 96.56 96 ASN A N 1
ATOM 750 C CA . ASN A 1 96 ? -14.712 11.943 4.031 1.00 96.56 96 ASN A CA 1
ATOM 751 C C . ASN A 1 96 ? -14.148 10.581 3.596 1.00 96.56 96 ASN A C 1
ATOM 753 O O . ASN A 1 96 ? -12.987 10.280 3.859 1.00 96.56 96 ASN A O 1
ATOM 757 N N . LYS A 1 97 ? -14.939 9.723 2.935 1.00 97.12 97 LYS A N 1
ATOM 758 C CA . LYS A 1 97 ? -14.505 8.375 2.520 1.00 97.12 97 LYS A CA 1
ATOM 759 C C . LYS A 1 97 ? -13.163 8.373 1.791 1.00 97.12 97 LYS A C 1
ATOM 761 O O . LYS A 1 97 ? -12.344 7.492 2.041 1.00 97.12 97 LYS A O 1
ATOM 766 N N . LYS A 1 98 ? -12.935 9.338 0.894 1.00 96.81 98 LYS A N 1
ATOM 767 C CA . LYS A 1 98 ? -11.679 9.438 0.138 1.00 96.81 98 LYS A CA 1
ATOM 768 C C . LYS A 1 98 ? -10.484 9.666 1.067 1.00 96.81 98 LYS A C 1
ATOM 770 O O . LYS A 1 98 ? -9.509 8.932 0.981 1.00 96.81 98 LYS A O 1
ATOM 775 N N . GLU A 1 99 ? -10.590 10.628 1.977 1.00 97.38 99 GLU A N 1
ATOM 776 C CA . GLU A 1 99 ? -9.544 10.939 2.957 1.00 97.38 99 GLU A CA 1
ATOM 777 C C . GLU A 1 99 ? -9.283 9.759 3.899 1.00 97.38 99 GLU A C 1
ATOM 779 O O . GLU A 1 99 ? -8.137 9.400 4.152 1.00 97.38 99 GLU A O 1
ATOM 784 N N . ILE A 1 100 ? -10.342 9.086 4.355 1.00 98.19 100 ILE A N 1
ATOM 785 C CA . ILE A 1 100 ? -10.216 7.882 5.183 1.00 98.19 100 ILE A CA 1
ATOM 786 C C . ILE A 1 100 ? -9.554 6.744 4.394 1.00 98.19 100 ILE A C 1
ATOM 788 O O . ILE A 1 100 ? -8.726 6.027 4.943 1.00 98.19 100 ILE A O 1
ATOM 792 N N . SER A 1 101 ? -9.855 6.596 3.100 1.00 98.19 101 SER A N 1
ATOM 793 C CA . SER A 1 101 ? -9.193 5.600 2.242 1.00 98.19 101 SER A CA 1
ATOM 794 C C . SER A 1 101 ? -7.696 5.882 2.113 1.00 98.19 101 SER A C 1
ATOM 796 O O . SER A 1 101 ? -6.883 4.969 2.222 1.00 98.19 101 SER A O 1
ATOM 798 N N . GLU A 1 102 ? -7.315 7.149 1.938 1.00 98.25 102 GLU A N 1
ATOM 799 C CA . GLU A 1 102 ? -5.908 7.559 1.937 1.00 98.25 102 GLU A CA 1
ATOM 800 C C . GLU A 1 102 ? -5.248 7.298 3.300 1.00 98.25 102 GLU A C 1
ATOM 802 O O . GLU A 1 102 ? -4.137 6.773 3.345 1.00 98.25 102 GLU A O 1
ATOM 807 N N . LYS A 1 103 ? -5.939 7.582 4.414 1.00 98.31 103 LYS A N 1
ATOM 808 C CA . LYS A 1 103 ? -5.465 7.263 5.771 1.00 98.31 103 LYS A CA 1
ATOM 809 C C . LYS A 1 103 ? -5.230 5.761 5.951 1.00 98.31 103 LYS A C 1
ATOM 811 O O . LYS A 1 103 ? -4.187 5.381 6.474 1.00 98.31 103 LYS A O 1
ATOM 816 N N . ILE A 1 104 ? -6.147 4.917 5.476 1.00 98.56 104 ILE A N 1
ATOM 817 C CA . ILE A 1 104 ? -5.993 3.455 5.502 1.00 98.56 104 ILE A CA 1
ATOM 818 C C . ILE A 1 104 ? -4.718 3.039 4.767 1.00 98.56 104 ILE A C 1
ATOM 820 O O . ILE A 1 104 ? -3.933 2.290 5.334 1.00 98.56 104 ILE A O 1
ATOM 824 N N . ILE A 1 105 ? -4.480 3.546 3.552 1.00 98.62 105 ILE A N 1
ATOM 825 C CA . ILE A 1 105 ? -3.274 3.214 2.771 1.00 98.62 105 ILE A CA 1
ATOM 826 C C . ILE A 1 105 ? -2.005 3.591 3.542 1.00 98.62 105 ILE A C 1
ATOM 828 O O . ILE A 1 105 ? -1.060 2.806 3.588 1.00 98.62 105 ILE A O 1
ATOM 832 N N . ARG A 1 106 ? -1.978 4.777 4.162 1.00 98.62 106 ARG A N 1
ATOM 833 C CA . ARG A 1 106 ? -0.826 5.241 4.950 1.00 98.62 106 ARG A CA 1
ATOM 834 C C . ARG A 1 106 ? -0.558 4.326 6.145 1.00 98.62 106 ARG A C 1
ATOM 836 O O . ARG A 1 106 ? 0.575 3.890 6.313 1.00 98.62 106 ARG A O 1
ATOM 843 N N . LEU A 1 107 ? -1.605 3.986 6.901 1.00 98.69 107 LEU A N 1
ATOM 844 C CA . LEU A 1 107 ? -1.509 3.073 8.041 1.00 98.69 107 LEU A CA 1
ATOM 845 C C . LEU A 1 107 ? -1.065 1.671 7.615 1.00 98.69 107 LEU A C 1
ATOM 847 O O . LEU A 1 107 ? -0.187 1.112 8.251 1.00 98.69 107 LEU A O 1
ATOM 851 N N . GLU A 1 108 ? -1.593 1.125 6.516 1.00 98.44 108 GLU A N 1
ATOM 852 C CA . GLU A 1 108 ? -1.145 -0.179 6.004 1.00 98.44 108 GLU A CA 1
ATOM 853 C C . GLU A 1 108 ? 0.343 -0.174 5.634 1.00 98.44 108 GLU A C 1
ATOM 855 O O . GLU A 1 108 ? 1.043 -1.153 5.882 1.00 98.44 108 GLU A O 1
ATOM 860 N N . VAL A 1 109 ? 0.835 0.907 5.020 1.00 98.25 109 VAL A N 1
ATOM 861 C CA . VAL A 1 109 ? 2.258 1.033 4.680 1.00 98.25 109 VAL A CA 1
ATOM 862 C C . VAL A 1 109 ? 3.113 1.083 5.946 1.00 98.25 109 VAL A C 1
ATOM 864 O O . VAL A 1 109 ? 4.118 0.379 6.014 1.00 98.25 109 VAL A O 1
ATOM 867 N N . ASP A 1 110 ? 2.713 1.867 6.949 1.00 98.25 110 ASP A N 1
ATOM 868 C CA . ASP A 1 110 ? 3.446 1.970 8.215 1.00 98.25 110 ASP A CA 1
ATOM 869 C C . ASP A 1 110 ? 3.412 0.650 9.010 1.00 98.25 110 ASP A C 1
ATOM 871 O O . ASP A 1 110 ? 4.442 0.224 9.530 1.00 98.25 110 ASP A O 1
ATOM 875 N N . GLU A 1 111 ? 2.267 -0.036 9.051 1.00 98.31 111 GLU A N 1
ATOM 876 C CA . GLU A 1 111 ? 2.109 -1.358 9.672 1.00 98.31 111 GLU A CA 1
ATOM 877 C C . GLU A 1 111 ? 3.008 -2.406 8.998 1.00 98.31 111 GLU A C 1
ATOM 879 O O . GLU A 1 111 ? 3.688 -3.164 9.685 1.00 98.31 111 GLU A O 1
ATOM 884 N N . ILE A 1 112 ? 3.064 -2.424 7.659 1.00 97.56 112 ILE A N 1
ATOM 885 C CA . ILE A 1 112 ? 3.946 -3.331 6.913 1.00 97.56 112 ILE A CA 1
ATOM 886 C C . ILE A 1 112 ? 5.419 -2.995 7.174 1.00 97.56 112 ILE A C 1
ATOM 888 O O . ILE A 1 112 ? 6.211 -3.898 7.421 1.00 97.56 112 ILE A O 1
ATOM 892 N N . LEU A 1 113 ? 5.812 -1.721 7.141 1.00 95.81 113 LEU A N 1
ATOM 893 C CA . LEU A 1 113 ? 7.198 -1.317 7.410 1.00 95.81 113 LEU A CA 1
ATOM 894 C C . LEU A 1 113 ? 7.654 -1.657 8.834 1.00 95.81 113 LEU A C 1
ATOM 896 O O . LEU A 1 113 ? 8.833 -1.933 9.043 1.00 95.81 113 LEU A O 1
ATOM 900 N N . ALA A 1 114 ? 6.737 -1.627 9.803 1.00 97.06 114 ALA A N 1
ATOM 901 C CA . ALA A 1 114 ? 7.021 -1.961 11.195 1.00 97.06 114 ALA A CA 1
ATOM 902 C C . ALA A 1 114 ? 7.124 -3.476 11.459 1.00 97.06 114 ALA A C 1
ATOM 904 O O . ALA A 1 114 ? 7.660 -3.878 12.494 1.00 97.06 114 ALA A O 1
ATOM 905 N N . ASP A 1 115 ? 6.619 -4.320 10.555 1.00 96.38 115 ASP A N 1
ATOM 906 C CA . ASP A 1 115 ? 6.653 -5.777 10.694 1.00 96.38 115 ASP A CA 1
ATOM 907 C C . ASP A 1 115 ? 8.067 -6.332 10.431 1.00 96.38 115 ASP A C 1
ATOM 909 O O . ASP A 1 115 ? 8.687 -6.083 9.395 1.00 96.38 115 ASP A O 1
ATOM 913 N N . ASN A 1 116 ? 8.579 -7.140 11.364 1.00 94.44 116 ASN A N 1
ATOM 914 C CA . ASN A 1 116 ? 9.907 -7.747 11.268 1.00 94.44 116 ASN A CA 1
ATOM 915 C C . ASN A 1 116 ? 10.022 -8.839 10.188 1.00 94.44 116 ASN A C 1
ATOM 917 O O . ASN A 1 116 ? 11.135 -9.244 9.846 1.00 94.44 116 ASN A O 1
ATOM 921 N N . GLN A 1 117 ? 8.897 -9.319 9.656 1.00 94.56 117 GLN A N 1
ATOM 922 C CA . GLN A 1 117 ? 8.838 -10.297 8.571 1.00 94.56 117 GLN A CA 1
ATOM 923 C C . GLN A 1 117 ? 8.826 -9.637 7.190 1.00 94.56 117 GLN A C 1
ATOM 925 O O . GLN A 1 117 ? 8.864 -10.340 6.174 1.00 94.56 117 GLN A O 1
ATOM 930 N N . THR A 1 118 ? 8.774 -8.305 7.134 1.00 93.62 118 THR A N 1
ATOM 931 C CA . THR A 1 118 ? 8.731 -7.566 5.877 1.00 93.62 118 THR A CA 1
ATOM 932 C C . THR A 1 118 ? 10.041 -7.702 5.117 1.00 93.62 118 THR A C 1
ATOM 934 O O . THR A 1 118 ? 11.132 -7.390 5.596 1.00 93.62 118 THR A O 1
ATOM 937 N N . GLY A 1 119 ? 9.923 -8.204 3.889 1.00 90.62 119 GLY A N 1
ATOM 938 C CA . GLY A 1 119 ? 11.033 -8.311 2.959 1.00 90.62 119 GLY A CA 1
ATOM 939 C C . GLY A 1 119 ? 11.433 -6.956 2.382 1.00 90.62 119 GLY A C 1
ATOM 940 O O . GLY A 1 119 ? 10.703 -5.970 2.450 1.00 90.62 119 GLY A O 1
ATOM 941 N N . GLN A 1 120 ? 12.596 -6.924 1.742 1.00 88.19 120 GLN A N 1
ATOM 942 C CA . GLN A 1 120 ? 13.046 -5.750 0.998 1.00 88.19 120 GLN A CA 1
ATOM 943 C C . GLN A 1 120 ? 12.367 -5.692 -0.372 1.00 88.19 120 GLN A C 1
ATOM 945 O O . GLN A 1 120 ? 12.242 -6.714 -1.054 1.00 88.19 120 GLN A O 1
ATOM 950 N N . MET A 1 121 ? 11.931 -4.499 -0.768 1.00 84.81 121 MET A N 1
ATOM 951 C CA . MET A 1 121 ? 11.355 -4.259 -2.088 1.00 84.81 121 MET A CA 1
ATOM 952 C C . MET A 1 121 ? 12.415 -4.443 -3.196 1.00 84.81 121 MET A C 1
ATOM 954 O O . MET A 1 121 ? 13.586 -4.125 -2.973 1.00 84.81 121 MET A O 1
ATOM 958 N N . PRO A 1 122 ? 12.062 -4.976 -4.384 1.00 78.25 122 PRO A N 1
ATOM 959 C CA . PRO A 1 122 ? 12.968 -4.934 -5.528 1.00 78.25 122 PRO A CA 1
ATOM 960 C C . PRO A 1 122 ? 13.291 -3.482 -5.902 1.00 78.25 122 PRO A C 1
ATOM 962 O O . PRO A 1 122 ? 12.429 -2.609 -5.819 1.00 78.25 122 PRO A O 1
ATOM 965 N N . SER A 1 123 ? 14.530 -3.248 -6.341 1.00 73.31 123 SER A N 1
ATOM 966 C CA . SER A 1 123 ? 14.985 -1.935 -6.812 1.00 73.31 123 SER A CA 1
ATOM 967 C C . SER A 1 123 ? 14.123 -1.442 -7.976 1.00 73.31 123 SER A C 1
ATOM 969 O O . SER A 1 123 ? 13.716 -2.231 -8.835 1.00 73.31 123 SER A O 1
ATOM 971 N N . PHE A 1 124 ? 13.866 -0.138 -8.021 1.00 73.12 124 PHE A N 1
ATOM 972 C CA . PHE A 1 124 ? 13.218 0.511 -9.155 1.00 73.12 124 PHE A CA 1
ATOM 973 C C . PHE A 1 124 ? 14.286 0.907 -10.174 1.00 73.12 124 PHE A C 1
ATOM 975 O O . PHE A 1 124 ? 15.268 1.571 -9.839 1.00 73.12 124 PHE A O 1
ATOM 982 N N . ASP A 1 125 ? 14.099 0.505 -11.427 1.00 73.50 125 ASP A N 1
ATOM 983 C CA . ASP A 1 125 ? 14.930 0.970 -12.526 1.00 73.50 125 ASP A CA 1
ATOM 984 C C . ASP A 1 125 ? 14.427 2.348 -12.962 1.00 73.50 125 ASP A C 1
ATOM 986 O O . ASP A 1 125 ? 13.261 2.542 -13.323 1.00 73.50 125 ASP A O 1
ATOM 990 N N . ASN A 1 126 ? 15.312 3.339 -12.933 1.00 68.75 126 ASN A N 1
ATOM 991 C CA . ASN A 1 126 ? 14.999 4.659 -13.453 1.00 68.75 126 ASN A CA 1
ATOM 992 C C . ASN A 1 126 ? 15.241 4.684 -14.971 1.00 68.75 126 ASN A C 1
ATOM 994 O O . ASN A 1 126 ? 16.370 4.519 -15.435 1.00 68.75 126 ASN A O 1
ATOM 998 N N . TYR A 1 127 ? 14.182 4.920 -15.746 1.00 66.38 127 TYR A N 1
ATOM 999 C CA . TYR A 1 127 ? 14.232 4.951 -17.210 1.00 66.38 127 TYR A CA 1
ATOM 1000 C C . TYR A 1 127 ? 14.359 6.373 -17.786 1.00 66.38 127 TYR A C 1
ATOM 1002 O O . TYR A 1 127 ? 14.326 6.548 -19.005 1.00 66.38 127 TYR A O 1
ATOM 1010 N N . SER A 1 128 ? 14.496 7.412 -16.951 1.00 59.62 128 SER A N 1
ATOM 1011 C CA . SER A 1 128 ? 14.552 8.810 -17.393 1.00 59.62 128 SER A CA 1
ATOM 1012 C C . SER A 1 128 ? 15.550 9.663 -16.612 1.00 59.62 128 SER A C 1
ATOM 1014 O O . SER A 1 128 ? 15.527 9.754 -15.393 1.00 59.62 128 SER A O 1
ATOM 1016 N N . THR A 1 129 ? 16.350 10.439 -17.339 1.00 56.56 129 THR A N 1
ATOM 1017 C CA . THR A 1 129 ? 17.238 11.466 -16.767 1.00 56.56 129 THR A CA 1
ATOM 1018 C C . THR A 1 129 ? 16.553 12.823 -16.554 1.00 56.56 129 THR A C 1
ATOM 1020 O O . THR A 1 129 ? 17.202 13.780 -16.136 1.00 56.56 129 THR A O 1
ATOM 1023 N N . LYS A 1 130 ? 15.255 12.948 -16.871 1.00 60.25 130 LYS A N 1
ATOM 1024 C CA . LYS A 1 130 ? 14.504 14.213 -16.790 1.00 60.25 130 LYS A CA 1
ATOM 1025 C C . LYS A 1 130 ? 13.629 14.276 -15.542 1.00 60.25 130 LYS A C 1
ATOM 1027 O O . LYS A 1 130 ? 12.777 13.411 -15.352 1.00 60.25 130 LYS A O 1
ATOM 1032 N N . HIS A 1 131 ? 13.796 15.352 -14.773 1.00 66.00 131 HIS A N 1
ATOM 1033 C CA . HIS A 1 131 ? 12.932 15.699 -13.650 1.00 66.00 131 HIS A CA 1
ATOM 1034 C C . HIS A 1 131 ? 11.612 16.318 -14.119 1.00 66.00 131 HIS A C 1
ATOM 1036 O O . HIS A 1 131 ? 11.593 17.228 -14.951 1.00 66.00 131 HIS A O 1
ATOM 1042 N N . SER A 1 132 ? 10.509 15.832 -13.558 1.00 76.88 132 SER A N 1
ATOM 1043 C CA . SER A 1 132 ? 9.146 16.328 -13.766 1.00 76.88 132 SER A CA 1
ATOM 1044 C C . SER A 1 132 ? 8.438 16.517 -12.422 1.00 76.88 132 SER A C 1
ATOM 1046 O O . SER A 1 132 ? 8.919 16.057 -11.392 1.00 76.88 132 SER A O 1
ATOM 1048 N N . SER A 1 133 ? 7.305 17.227 -12.420 1.00 83.06 133 SER A N 1
ATOM 1049 C CA . SER A 1 133 ? 6.440 17.386 -11.236 1.00 83.06 133 SER A CA 1
ATOM 1050 C C . SER A 1 133 ? 5.593 16.144 -10.937 1.00 83.06 133 SER A C 1
ATOM 1052 O O . SER A 1 133 ? 5.019 16.016 -9.853 1.00 83.06 133 SER A O 1
ATOM 1054 N N . THR A 1 134 ? 5.498 15.243 -11.911 1.00 86.12 134 THR A N 1
ATOM 1055 C CA . THR A 1 134 ? 4.824 13.952 -11.816 1.00 86.12 134 THR A CA 1
ATOM 1056 C C . THR A 1 134 ? 5.784 12.843 -12.190 1.00 86.12 134 THR A C 1
ATOM 1058 O O . THR A 1 134 ? 6.571 13.005 -13.121 1.00 86.12 134 THR A O 1
ATOM 1061 N N . SER A 1 135 ? 5.658 11.702 -11.533 1.00 85.75 135 SER A N 1
ATOM 1062 C CA . SER A 1 135 ? 6.427 10.503 -11.811 1.00 85.75 135 SER A CA 1
ATOM 1063 C C . SER A 1 135 ? 5.536 9.428 -12.422 1.00 85.75 135 SER A C 1
ATOM 1065 O O . SER A 1 135 ? 4.432 9.186 -11.935 1.00 85.75 135 SER A O 1
ATOM 1067 N N . THR A 1 136 ? 6.008 8.784 -13.484 1.00 87.19 136 THR A N 1
ATOM 1068 C CA . THR A 1 136 ? 5.326 7.629 -14.087 1.00 87.19 136 THR A CA 1
ATOM 1069 C C . THR A 1 136 ? 6.002 6.375 -13.573 1.00 87.19 136 THR A C 1
ATOM 1071 O O . THR A 1 136 ? 7.216 6.260 -13.712 1.00 87.19 136 THR A O 1
ATOM 1074 N N . VAL A 1 137 ? 5.244 5.457 -12.981 1.00 88.62 137 VAL A N 1
ATOM 1075 C CA . VAL A 1 137 ? 5.769 4.199 -12.448 1.00 88.62 137 VAL A CA 1
ATOM 1076 C C . VAL A 1 137 ? 5.071 3.0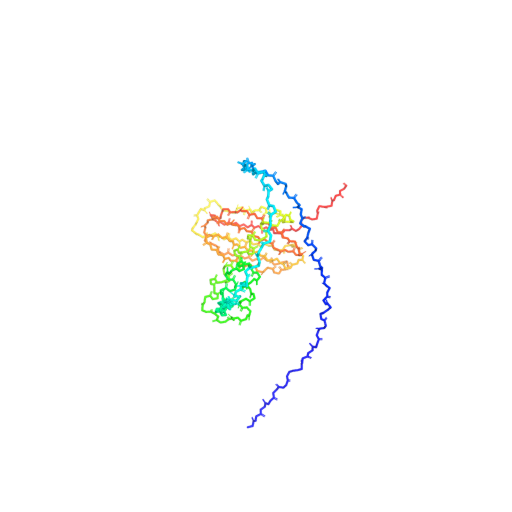39 -13.139 1.00 88.62 137 VAL A C 1
ATOM 1078 O O . VAL A 1 137 ? 3.856 2.885 -13.024 1.00 88.62 137 VAL A O 1
ATOM 1081 N N . GLU A 1 138 ? 5.833 2.234 -13.871 1.00 90.06 138 GLU A N 1
ATOM 1082 C CA . GLU A 1 138 ? 5.352 0.984 -14.457 1.00 90.06 138 GLU A CA 1
ATOM 1083 C C . GLU A 1 138 ? 5.694 -0.196 -13.543 1.00 90.06 138 GLU A C 1
ATOM 1085 O O . GLU A 1 138 ? 6.847 -0.372 -13.151 1.00 90.06 138 GLU A O 1
ATOM 1090 N N . ILE A 1 139 ? 4.692 -1.006 -13.201 1.00 89.62 139 ILE A N 1
ATOM 1091 C CA . ILE A 1 139 ? 4.859 -2.197 -12.371 1.00 89.62 139 ILE A CA 1
ATOM 1092 C C . ILE A 1 139 ? 4.379 -3.418 -13.131 1.00 89.62 139 ILE A C 1
ATOM 1094 O O . ILE A 1 139 ? 3.198 -3.525 -13.473 1.00 89.62 139 ILE A O 1
ATOM 1098 N N . LYS A 1 140 ? 5.284 -4.375 -13.320 1.00 90.19 140 LYS A N 1
ATOM 1099 C CA . LYS A 1 140 ? 4.963 -5.704 -13.838 1.00 90.19 140 LYS A CA 1
ATOM 1100 C C . LYS A 1 140 ? 4.852 -6.708 -12.693 1.00 90.19 140 LYS A C 1
ATOM 1102 O O . LYS A 1 140 ? 5.750 -6.785 -11.853 1.00 90.19 140 LYS A O 1
ATOM 1107 N N . ASN A 1 141 ? 3.772 -7.486 -12.676 1.00 92.81 141 ASN A N 1
ATOM 1108 C CA . ASN A 1 141 ? 3.552 -8.539 -11.691 1.00 92.81 141 ASN A CA 1
ATOM 1109 C C . ASN A 1 141 ? 3.888 -9.929 -12.255 1.00 92.81 141 ASN A C 1
ATOM 1111 O O . ASN A 1 141 ? 3.043 -10.570 -12.878 1.00 92.81 141 ASN A O 1
ATOM 1115 N N . ASP A 1 142 ? 5.082 -10.428 -11.933 1.00 88.19 142 ASP A N 1
ATOM 1116 C CA . ASP A 1 142 ? 5.523 -11.795 -12.242 1.00 88.19 142 ASP A CA 1
ATOM 1117 C C . ASP A 1 142 ? 5.569 -12.684 -10.976 1.00 88.19 142 ASP A C 1
ATOM 1119 O O . ASP A 1 142 ? 6.316 -13.662 -10.896 1.00 88.19 142 ASP A O 1
ATOM 1123 N N . THR A 1 143 ? 4.793 -12.349 -9.938 1.00 86.88 143 THR A N 1
ATOM 1124 C CA . THR A 1 143 ? 4.851 -13.039 -8.633 1.00 86.88 143 THR A CA 1
ATOM 1125 C C . THR A 1 143 ? 4.119 -14.384 -8.603 1.00 86.88 143 THR A C 1
ATOM 1127 O O . THR A 1 143 ? 4.376 -15.199 -7.717 1.00 86.88 143 THR A O 1
ATOM 1130 N N . GLY A 1 144 ? 3.212 -14.641 -9.552 1.00 88.69 144 GLY A N 1
ATOM 1131 C CA . GLY A 1 144 ? 2.336 -15.816 -9.550 1.00 88.69 144 GLY A CA 1
ATOM 1132 C C . GLY A 1 144 ? 1.013 -15.629 -8.792 1.00 88.69 144 GLY A C 1
ATOM 1133 O O . GLY A 1 144 ? 0.173 -16.525 -8.834 1.00 88.69 144 GLY A O 1
ATOM 1134 N N . CYS A 1 145 ? 0.799 -14.483 -8.138 1.00 93.19 145 CYS A N 1
ATOM 1135 C CA . CYS A 1 145 ? -0.428 -14.127 -7.411 1.00 93.19 145 CYS A CA 1
ATOM 1136 C C . CYS A 1 145 ? -0.888 -12.712 -7.788 1.00 93.19 145 CYS A C 1
ATOM 1138 O O . CYS A 1 145 ? -0.227 -12.034 -8.568 1.00 93.19 145 CYS A O 1
ATOM 1140 N N . GLU A 1 146 ? -2.005 -12.238 -7.235 1.00 95.19 146 GLU A N 1
ATOM 1141 C CA . GLU A 1 146 ? -2.311 -10.804 -7.266 1.00 95.19 146 GLU A CA 1
ATOM 1142 C C . GLU A 1 146 ? -1.272 -10.026 -6.445 1.00 95.19 146 GLU A C 1
ATOM 1144 O O . GLU A 1 146 ? -0.910 -10.429 -5.336 1.00 95.19 146 GLU A O 1
ATOM 1149 N N . LEU A 1 147 ? -0.792 -8.922 -7.015 1.00 95.50 147 LEU A N 1
ATOM 1150 C CA . LEU A 1 147 ? 0.131 -7.988 -6.387 1.00 95.50 147 LEU A CA 1
ATOM 1151 C C . LEU A 1 147 ? -0.643 -6.735 -5.988 1.00 95.50 147 LEU A C 1
ATOM 1153 O O . LEU A 1 147 ? -1.259 -6.086 -6.832 1.00 95.50 147 LEU A O 1
ATOM 1157 N N . THR A 1 148 ? -0.578 -6.377 -4.711 1.00 97.25 148 THR A N 1
ATOM 1158 C CA . THR A 1 148 ? -1.099 -5.102 -4.211 1.00 97.25 148 THR A CA 1
ATOM 1159 C C . THR A 1 148 ? 0.065 -4.187 -3.866 1.00 97.25 148 THR A C 1
ATOM 1161 O O . THR A 1 148 ? 0.864 -4.543 -3.004 1.00 97.25 148 THR A O 1
ATOM 1164 N N . VAL A 1 149 ? 0.157 -3.020 -4.503 1.00 96.56 149 VAL A N 1
ATOM 1165 C CA . VAL A 1 149 ? 1.197 -2.013 -4.232 1.00 96.56 149 VAL A CA 1
ATOM 1166 C C . VAL A 1 149 ? 0.560 -0.765 -3.641 1.00 96.56 149 VAL A C 1
ATOM 1168 O O . VAL A 1 149 ? -0.422 -0.255 -4.172 1.00 96.56 149 VAL A O 1
ATOM 1171 N N . ARG A 1 150 ? 1.120 -0.273 -2.542 1.00 97.81 150 ARG A N 1
ATOM 1172 C CA . ARG A 1 150 ? 0.648 0.875 -1.770 1.00 97.81 150 ARG A CA 1
ATOM 1173 C C . ARG A 1 150 ? 1.745 1.922 -1.707 1.00 97.81 150 ARG A C 1
ATOM 1175 O O . ARG A 1 150 ? 2.866 1.618 -1.316 1.00 97.81 150 ARG A O 1
ATOM 1182 N N . TYR A 1 151 ? 1.391 3.148 -2.050 1.00 97.19 151 TYR A N 1
ATOM 1183 C CA . TYR A 1 151 ? 2.252 4.319 -1.979 1.00 97.19 151 TYR A CA 1
ATOM 1184 C C . TYR A 1 151 ? 1.770 5.215 -0.844 1.00 97.19 151 TYR A C 1
ATOM 1186 O O . TYR A 1 151 ? 0.583 5.538 -0.788 1.00 97.19 151 TYR A O 1
ATOM 1194 N N . SER A 1 152 ? 2.683 5.640 0.027 1.00 98.00 152 SER A N 1
ATOM 1195 C CA . SER A 1 152 ? 2.437 6.597 1.106 1.00 98.00 152 SER A CA 1
ATOM 1196 C C . SER A 1 152 ? 3.510 7.684 1.084 1.00 98.00 152 SER A C 1
ATOM 1198 O O . SER A 1 152 ? 4.668 7.443 1.407 1.00 98.00 152 SER A O 1
ATOM 1200 N N . GLY A 1 153 ? 3.132 8.895 0.679 1.00 96.50 153 GLY A N 1
ATOM 1201 C CA . GLY A 1 153 ? 4.052 10.029 0.593 1.00 96.50 153 GLY A CA 1
ATOM 1202 C C . GLY A 1 153 ? 3.302 11.325 0.322 1.00 96.50 153 GLY A C 1
ATOM 1203 O O . GLY A 1 153 ? 2.296 11.610 0.988 1.00 96.50 153 GLY A O 1
ATOM 1204 N N . VAL A 1 154 ? 3.755 12.072 -0.690 1.00 95.56 154 VAL A N 1
ATOM 1205 C CA . VAL A 1 154 ? 3.100 13.304 -1.183 1.00 95.56 154 VAL A CA 1
ATOM 1206 C C . VAL A 1 154 ? 1.615 13.077 -1.488 1.00 95.56 154 VAL A C 1
ATOM 1208 O O . VAL A 1 154 ? 0.779 13.950 -1.260 1.00 95.56 154 VAL A O 1
ATOM 1211 N N . GLU A 1 155 ? 1.270 11.884 -1.957 1.00 96.25 155 GLU A N 1
ATOM 1212 C CA . GLU A 1 155 ? -0.098 11.375 -2.012 1.00 96.25 155 GLU A CA 1
ATOM 1213 C C . GLU A 1 155 ? -0.142 9.910 -1.554 1.00 96.25 155 GLU A C 1
ATOM 1215 O O . GLU A 1 155 ? 0.902 9.286 -1.349 1.00 96.25 155 GLU A O 1
ATOM 1220 N N . ALA A 1 156 ? -1.347 9.373 -1.355 1.00 97.81 156 ALA A N 1
ATOM 1221 C CA . ALA A 1 156 ? -1.552 7.965 -1.042 1.00 97.81 156 ALA A CA 1
ATOM 1222 C C . ALA A 1 156 ? -2.347 7.288 -2.162 1.00 97.81 156 ALA A C 1
ATOM 1224 O O . ALA A 1 156 ? -3.421 7.761 -2.539 1.00 97.81 156 ALA A O 1
ATOM 1225 N N . LYS A 1 157 ? -1.813 6.197 -2.716 1.00 97.25 157 LYS A N 1
ATOM 1226 C CA . LYS A 1 157 ? -2.446 5.443 -3.808 1.00 97.25 157 LYS A CA 1
ATOM 1227 C C . LYS A 1 157 ? -2.208 3.949 -3.647 1.00 9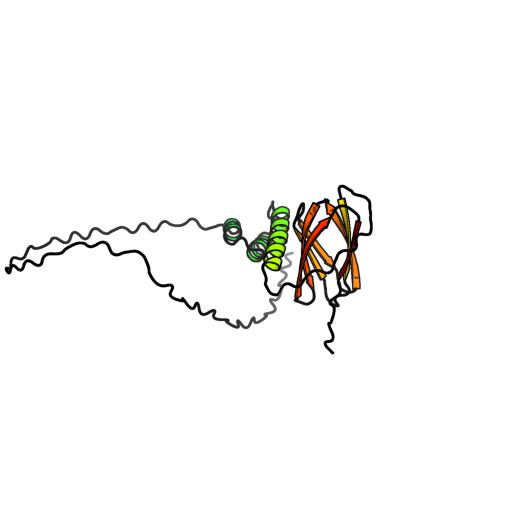7.25 157 LYS A C 1
ATOM 1229 O O . LYS A 1 157 ? -1.181 3.534 -3.119 1.00 97.25 157 LYS A O 1
ATOM 1234 N N . ILE A 1 158 ? -3.154 3.153 -4.133 1.00 96.88 158 ILE A N 1
ATOM 1235 C CA . ILE A 1 158 ? -3.091 1.693 -4.132 1.00 96.88 158 ILE A CA 1
ATOM 1236 C C . ILE A 1 158 ? -3.339 1.162 -5.543 1.00 96.88 158 ILE A C 1
ATOM 1238 O O . ILE A 1 158 ? -4.214 1.663 -6.251 1.00 96.88 158 ILE A O 1
ATOM 1242 N N . LEU A 1 159 ? -2.554 0.169 -5.950 1.00 95.62 159 LEU A N 1
ATOM 1243 C CA . LEU A 1 159 ? -2.694 -0.572 -7.199 1.00 95.62 159 LEU A CA 1
ATOM 1244 C C . LEU A 1 159 ? -2.931 -2.044 -6.891 1.00 95.62 159 LEU A C 1
ATOM 1246 O O . LEU A 1 159 ? -2.218 -2.625 -6.076 1.00 95.62 159 LEU A O 1
ATOM 1250 N N . HIS A 1 160 ? -3.871 -2.650 -7.610 1.00 96.62 160 HIS A N 1
ATOM 1251 C CA . HIS A 1 160 ? -4.087 -4.094 -7.625 1.00 96.62 160 HIS A CA 1
ATOM 1252 C C . HIS A 1 160 ? -3.774 -4.605 -9.025 1.00 96.62 160 HIS A C 1
ATOM 1254 O O . HIS A 1 160 ? -4.449 -4.247 -9.992 1.00 96.62 160 HIS A O 1
ATOM 1260 N N . ILE A 1 161 ? -2.726 -5.413 -9.139 1.00 95.25 161 ILE A N 1
ATOM 1261 C CA . ILE A 1 161 ? -2.181 -5.887 -10.406 1.00 95.25 161 ILE A CA 1
ATOM 1262 C C . ILE A 1 161 ? -2.345 -7.407 -10.430 1.00 95.25 161 ILE A C 1
ATOM 1264 O O . ILE A 1 161 ? -1.658 -8.101 -9.678 1.00 95.25 161 ILE A O 1
ATOM 1268 N N . PRO A 1 162 ? -3.235 -7.965 -11.270 1.00 95.69 162 PRO A N 1
ATOM 1269 C CA . PRO A 1 162 ? -3.364 -9.413 -11.387 1.00 95.69 162 PRO A CA 1
ATOM 1270 C C . PRO A 1 162 ? -2.068 -10.060 -11.891 1.00 95.69 162 PRO A C 1
ATOM 1272 O O . PRO A 1 162 ? -1.228 -9.398 -12.503 1.00 95.69 162 PRO A O 1
ATOM 1275 N N . ASN A 1 163 ? -1.910 -11.358 -11.644 1.00 93.06 163 ASN A N 1
ATOM 1276 C CA . ASN A 1 163 ? -0.735 -12.106 -12.089 1.00 93.06 163 ASN A CA 1
ATOM 1277 C C . ASN A 1 163 ? -0.526 -11.998 -13.612 1.00 93.06 163 ASN A C 1
ATOM 1279 O O . ASN A 1 163 ? -1.476 -12.169 -14.376 1.00 93.06 163 ASN A O 1
ATOM 1283 N N . GLY A 1 164 ? 0.714 -11.755 -14.039 1.00 89.31 164 GLY A N 1
ATOM 1284 C CA . GLY A 1 164 ? 1.113 -11.650 -15.443 1.00 89.31 164 GLY A CA 1
ATOM 1285 C C . GLY A 1 164 ? 0.762 -10.321 -16.115 1.00 89.31 164 GLY A C 1
ATOM 1286 O O . GLY A 1 164 ? 1.050 -10.155 -17.299 1.00 89.31 164 GLY A O 1
ATOM 1287 N N . ASN A 1 165 ? 0.155 -9.379 -15.387 1.00 93.31 165 ASN A N 1
ATOM 1288 C CA . ASN A 1 165 ? -0.194 -8.065 -15.914 1.00 93.31 165 ASN A CA 1
ATOM 1289 C C . ASN A 1 165 ? 0.832 -6.995 -15.531 1.00 93.31 165 ASN A C 1
ATOM 1291 O O . ASN A 1 165 ? 1.541 -7.093 -14.526 1.00 93.31 165 ASN A O 1
ATOM 1295 N N . THR A 1 166 ? 0.828 -5.930 -16.325 1.00 91.38 166 THR A N 1
ATOM 1296 C CA . THR A 1 166 ? 1.548 -4.686 -16.060 1.00 91.38 166 THR A CA 1
ATOM 1297 C C . THR A 1 166 ? 0.538 -3.567 -15.852 1.00 91.38 166 THR A C 1
ATOM 1299 O O . THR A 1 166 ? -0.458 -3.487 -16.573 1.00 91.38 166 THR A O 1
ATOM 1302 N N . GLN A 1 167 ? 0.784 -2.698 -14.877 1.00 92.94 167 GLN A N 1
ATOM 1303 C CA . GLN A 1 167 ? 0.033 -1.458 -14.709 1.00 92.94 167 GLN A CA 1
ATOM 1304 C C . GLN A 1 167 ? 0.970 -0.271 -14.568 1.00 92.94 167 GLN A C 1
ATOM 1306 O O . GLN A 1 167 ? 2.053 -0.370 -13.996 1.00 92.94 167 GLN A O 1
ATOM 1311 N N . THR A 1 168 ? 0.506 0.869 -15.060 1.00 89.19 168 THR A N 1
ATOM 1312 C CA . THR A 1 168 ? 1.202 2.144 -14.944 1.00 89.19 168 THR A CA 1
ATOM 1313 C C . THR A 1 168 ? 0.405 3.063 -14.031 1.00 89.19 168 THR A C 1
ATOM 1315 O O . THR A 1 168 ? -0.799 3.239 -14.217 1.00 89.19 168 THR A O 1
ATOM 1318 N N . ILE A 1 169 ? 1.080 3.679 -13.065 1.00 91.12 169 ILE A N 1
ATOM 1319 C CA . ILE A 1 169 ? 0.521 4.716 -12.200 1.00 91.12 169 ILE A CA 1
ATOM 1320 C C . ILE A 1 169 ? 1.267 6.031 -12.405 1.00 91.12 169 ILE A C 1
ATOM 1322 O O . ILE A 1 169 ? 2.485 6.062 -12.565 1.00 91.12 169 ILE A O 1
ATOM 1326 N N . ILE A 1 170 ? 0.519 7.132 -12.370 1.00 91.19 170 ILE A N 1
ATOM 1327 C CA . ILE A 1 170 ? 1.076 8.482 -12.312 1.00 91.19 170 ILE A CA 1
ATOM 1328 C C . ILE A 1 170 ? 0.986 8.970 -10.868 1.00 91.19 170 ILE A C 1
ATOM 1330 O O . ILE A 1 170 ? -0.106 8.999 -10.285 1.00 91.19 170 ILE A O 1
ATOM 1334 N N . LEU A 1 171 ? 2.130 9.359 -10.315 1.00 92.25 171 LEU A N 1
ATOM 1335 C CA . LEU A 1 171 ? 2.292 9.897 -8.970 1.00 92.25 171 LEU A CA 1
ATOM 1336 C C . LEU A 1 171 ? 2.769 11.350 -9.017 1.00 92.25 171 LEU A C 1
ATOM 1338 O O . LEU A 1 171 ? 3.416 11.763 -9.976 1.00 92.25 171 LEU A O 1
ATOM 1342 N N . LYS A 1 172 ? 2.498 12.147 -7.985 1.00 93.62 172 LYS A N 1
ATOM 1343 C CA . LYS A 1 172 ? 3.238 13.403 -7.772 1.00 93.62 172 LYS A CA 1
ATOM 1344 C C . LYS A 1 172 ? 4.690 13.087 -7.430 1.00 93.62 172 LYS A C 1
ATOM 1346 O O . LYS A 1 172 ? 4.946 12.134 -6.700 1.00 93.62 172 LYS A O 1
ATOM 1351 N N . SER A 1 173 ? 5.635 13.875 -7.922 1.00 91.31 173 SER A N 1
ATOM 1352 C CA . SER A 1 173 ? 7.042 13.649 -7.596 1.00 91.31 173 SER A CA 1
ATOM 1353 C C . SER A 1 173 ? 7.359 13.998 -6.138 1.00 91.31 173 SER A C 1
ATOM 1355 O O . SER A 1 173 ? 6.815 14.964 -5.601 1.00 91.31 173 SER A O 1
ATOM 1357 N N . GLY A 1 174 ? 8.229 13.211 -5.505 1.00 92.31 174 GLY A N 1
ATOM 1358 C CA . GLY A 1 174 ? 8.619 13.336 -4.100 1.00 92.31 174 GLY A CA 1
ATOM 1359 C C . GLY A 1 174 ? 8.958 11.992 -3.457 1.00 92.31 174 GLY A C 1
ATOM 1360 O O . GLY A 1 174 ? 9.001 10.968 -4.140 1.00 92.31 174 GLY A O 1
ATOM 1361 N N . SER A 1 175 ? 9.172 12.020 -2.144 1.00 94.12 175 SER A N 1
ATOM 1362 C CA . SER A 1 175 ? 9.506 10.847 -1.335 1.00 94.12 175 SER A CA 1
ATOM 1363 C C . SER A 1 175 ? 8.273 10.014 -0.998 1.00 94.12 175 SER A C 1
ATOM 1365 O O . SER A 1 175 ? 7.226 10.554 -0.614 1.00 94.12 175 SER A O 1
ATOM 1367 N N . TYR A 1 176 ? 8.414 8.696 -1.108 1.00 95.81 176 TYR A N 1
ATOM 1368 C CA . TYR A 1 176 ? 7.380 7.723 -0.784 1.00 95.81 176 TYR A CA 1
ATOM 1369 C C . TYR A 1 176 ? 7.942 6.566 0.028 1.00 95.81 176 TYR A C 1
ATOM 1371 O O . TYR A 1 176 ? 8.943 5.963 -0.340 1.00 95.81 176 TYR A O 1
ATOM 1379 N N . LYS A 1 177 ? 7.186 6.181 1.051 1.00 96.50 177 LYS A N 1
ATOM 1380 C CA . LYS A 1 177 ? 7.189 4.824 1.581 1.00 96.50 177 LYS A CA 1
ATOM 1381 C C . LYS A 1 177 ? 6.321 3.962 0.678 1.00 96.50 177 LYS A C 1
ATOM 1383 O O . LYS A 1 177 ? 5.181 4.333 0.370 1.00 96.50 177 LYS A O 1
ATOM 1388 N N . ILE A 1 178 ? 6.832 2.815 0.264 1.00 95.62 178 ILE A N 1
ATOM 1389 C CA . ILE A 1 178 ? 6.129 1.902 -0.631 1.00 95.62 178 ILE A CA 1
ATOM 1390 C C . ILE A 1 178 ? 6.050 0.537 0.036 1.00 95.62 178 ILE A C 1
ATOM 1392 O O . ILE A 1 178 ? 7.046 0.020 0.534 1.00 95.62 178 ILE A O 1
ATOM 1396 N N . ALA A 1 179 ? 4.855 -0.050 0.032 1.00 96.31 179 ALA A N 1
ATOM 1397 C CA . ALA A 1 179 ? 4.622 -1.408 0.499 1.00 96.31 179 ALA A CA 1
ATOM 1398 C C . ALA A 1 179 ? 3.954 -2.241 -0.594 1.00 96.31 179 ALA A C 1
ATOM 1400 O O . ALA A 1 179 ? 3.006 -1.801 -1.243 1.00 96.31 179 ALA A O 1
ATOM 1401 N N . ALA A 1 180 ? 4.411 -3.472 -0.769 1.00 96.00 180 ALA A N 1
ATOM 1402 C CA . ALA A 1 180 ? 3.868 -4.433 -1.707 1.00 96.00 180 ALA A CA 1
ATOM 1403 C C . ALA A 1 180 ? 3.491 -5.727 -0.984 1.00 96.00 180 ALA A C 1
ATOM 1405 O O . ALA A 1 180 ? 4.262 -6.248 -0.182 1.00 96.00 180 ALA A O 1
ATOM 1406 N N . SER A 1 181 ? 2.322 -6.273 -1.302 1.00 95.69 181 SER A N 1
ATOM 1407 C CA . SER A 1 181 ? 1.851 -7.560 -0.791 1.00 95.69 181 SER A CA 1
ATOM 1408 C C . SER A 1 181 ? 1.586 -8.501 -1.960 1.00 95.69 181 SER A C 1
ATOM 1410 O O . SER A 1 181 ? 0.807 -8.170 -2.856 1.00 95.69 181 SER A O 1
ATOM 1412 N N . ALA A 1 182 ? 2.209 -9.677 -1.945 1.00 94.62 182 ALA A N 1
ATOM 1413 C CA . ALA A 1 182 ? 1.979 -10.730 -2.930 1.00 94.62 182 ALA A CA 1
ATOM 1414 C C . ALA A 1 182 ? 2.147 -12.108 -2.288 1.00 94.62 182 ALA A C 1
ATOM 1416 O O . ALA A 1 182 ? 3.068 -12.338 -1.506 1.00 94.62 182 ALA A O 1
ATOM 1417 N N . CYS A 1 183 ? 1.253 -13.040 -2.624 1.00 91.94 183 CYS A N 1
ATOM 1418 C CA . CYS A 1 183 ? 1.286 -14.423 -2.132 1.00 91.94 183 CYS A CA 1
ATOM 1419 C C . CYS A 1 183 ? 1.429 -14.550 -0.593 1.00 91.94 183 CYS A C 1
ATOM 1421 O O . CYS A 1 183 ? 2.133 -15.435 -0.106 1.00 91.94 183 CYS A O 1
ATOM 1423 N N . GLY A 1 184 ? 0.802 -13.651 0.175 1.00 91.88 184 GLY A N 1
ATOM 1424 C CA . GLY A 1 184 ? 0.872 -13.644 1.644 1.00 91.88 184 GLY A CA 1
ATOM 1425 C C . GLY A 1 184 ? 2.197 -13.146 2.232 1.00 91.88 184 GLY A C 1
ATOM 1426 O O . GLY A 1 184 ? 2.404 -13.272 3.434 1.00 91.88 184 GLY A O 1
ATOM 1427 N N . LYS A 1 185 ? 3.093 -12.592 1.409 1.00 93.06 185 LYS A N 1
ATOM 1428 C CA . LYS A 1 185 ? 4.332 -11.942 1.847 1.00 93.06 185 LYS A CA 1
ATOM 1429 C C . LYS A 1 185 ? 4.256 -10.446 1.605 1.00 93.06 185 LYS A C 1
ATOM 1431 O O . LYS A 1 185 ? 3.664 -10.009 0.616 1.00 93.06 185 LYS A O 1
ATOM 1436 N N . ASN A 1 186 ? 4.900 -9.695 2.488 1.00 95.38 186 ASN A N 1
ATOM 1437 C CA . ASN A 1 186 ? 5.012 -8.252 2.388 1.00 95.38 186 ASN A CA 1
ATOM 1438 C C . ASN A 1 186 ? 6.450 -7.842 2.089 1.00 95.38 186 ASN A C 1
ATOM 1440 O O . ASN A 1 186 ? 7.404 -8.482 2.532 1.00 95.38 186 ASN A O 1
ATOM 1444 N N . TYR A 1 187 ? 6.574 -6.760 1.337 1.00 93.56 187 TYR A N 1
ATOM 1445 C CA . TYR A 1 187 ? 7.827 -6.125 0.976 1.00 93.56 187 TYR A CA 1
ATOM 1446 C C . TYR A 1 187 ? 7.657 -4.626 1.139 1.00 93.56 187 TYR A C 1
ATOM 1448 O O . TYR A 1 187 ? 6.596 -4.104 0.801 1.00 93.56 187 TYR A O 1
ATOM 1456 N N . ALA A 1 188 ? 8.675 -3.931 1.621 1.00 94.44 188 ALA A N 1
ATOM 1457 C CA . ALA A 1 188 ? 8.617 -2.483 1.713 1.00 94.44 188 ALA A CA 1
ATOM 1458 C C . ALA A 1 188 ? 9.984 -1.835 1.515 1.00 94.44 188 ALA A C 1
ATOM 1460 O O . ALA A 1 188 ? 11.023 -2.498 1.574 1.00 94.44 188 ALA A O 1
ATOM 1461 N N . GLY A 1 189 ? 9.949 -0.538 1.238 1.00 91.81 189 GLY A N 1
ATOM 1462 C CA . GLY A 1 189 ? 11.120 0.308 1.078 1.00 91.81 189 GLY A CA 1
ATOM 1463 C C . GLY A 1 189 ? 10.726 1.762 0.856 1.00 91.81 189 GLY A C 1
ATOM 1464 O O . GLY A 1 189 ? 9.542 2.092 0.741 1.00 91.81 189 GLY A O 1
ATOM 1465 N N . ASP A 1 190 ? 11.737 2.615 0.782 1.00 92.19 190 ASP A N 1
ATOM 1466 C CA . ASP A 1 190 ? 11.602 4.041 0.514 1.00 92.19 190 ASP A CA 1
ATOM 1467 C C . ASP A 1 190 ? 12.122 4.349 -0.893 1.00 92.19 190 ASP A C 1
ATOM 1469 O O . ASP A 1 190 ? 13.146 3.812 -1.311 1.00 92.19 190 ASP A O 1
ATOM 1473 N N . GLU A 1 191 ? 11.423 5.218 -1.620 1.00 88.12 191 GLU A N 1
ATOM 1474 C CA . GLU A 1 191 ? 11.810 5.657 -2.963 1.00 88.12 191 GLU A CA 1
ATOM 1475 C C . GLU A 1 191 ? 11.571 7.161 -3.136 1.00 88.12 191 GLU A C 1
ATOM 1477 O O . GLU A 1 191 ? 10.522 7.696 -2.760 1.00 88.12 191 GLU A O 1
ATOM 1482 N N . ASP A 1 192 ? 12.520 7.832 -3.785 1.00 88.62 192 ASP A N 1
ATOM 1483 C CA . ASP A 1 192 ? 12.406 9.233 -4.190 1.00 88.62 192 ASP A CA 1
ATOM 1484 C C . ASP A 1 192 ? 12.082 9.320 -5.686 1.00 88.62 192 ASP A C 1
ATOM 1486 O O . ASP A 1 192 ? 12.931 9.110 -6.560 1.00 88.62 192 ASP A O 1
ATOM 1490 N N . LEU A 1 193 ? 10.822 9.633 -5.998 1.00 85.69 193 LEU A N 1
ATOM 1491 C CA . LEU A 1 193 ? 10.293 9.582 -7.357 1.00 85.69 193 LEU A CA 1
ATOM 1492 C C . LEU A 1 193 ? 10.301 10.972 -8.006 1.00 85.69 193 LEU A C 1
ATOM 1494 O O . LEU A 1 193 ? 9.446 11.798 -7.699 1.00 85.69 193 LEU A O 1
ATOM 1498 N N . HIS A 1 194 ? 11.170 11.210 -8.990 1.00 82.00 194 HIS A N 1
ATOM 1499 C CA . HIS A 1 194 ? 11.322 12.481 -9.716 1.00 82.00 194 HIS A CA 1
ATOM 1500 C C . HIS A 1 194 ? 11.489 12.303 -11.241 1.00 82.00 194 HIS A C 1
ATOM 1502 O O . HIS A 1 194 ? 12.447 12.819 -11.823 1.00 82.00 194 HIS A O 1
ATOM 1508 N N . GLY A 1 195 ? 10.593 11.561 -11.903 1.00 71.94 195 GLY A N 1
ATOM 1509 C CA . GLY A 1 195 ? 10.741 11.193 -13.320 1.00 71.94 195 GLY A CA 1
ATOM 1510 C C . GLY A 1 195 ? 10.012 9.901 -13.709 1.00 71.94 195 GLY A C 1
ATOM 1511 O O . GLY A 1 195 ? 9.003 9.545 -13.107 1.00 71.94 195 GLY A O 1
ATOM 1512 N N . ASN A 1 196 ? 10.503 9.181 -14.720 1.00 66.81 196 ASN A N 1
ATOM 1513 C CA . ASN A 1 196 ? 9.908 7.907 -15.147 1.00 66.81 196 ASN A CA 1
ATOM 1514 C C . ASN A 1 196 ? 10.694 6.727 -14.575 1.00 66.81 196 ASN A C 1
ATOM 1516 O O . ASN A 1 196 ? 11.889 6.595 -14.831 1.00 66.81 196 ASN A O 1
ATOM 1520 N N . TYR A 1 197 ? 9.997 5.856 -13.864 1.00 63.81 197 TYR A N 1
ATOM 1521 C CA . TYR A 1 197 ? 10.530 4.669 -13.216 1.00 63.81 197 TYR A CA 1
ATOM 1522 C C . TYR A 1 197 ? 9.772 3.447 -13.723 1.00 63.81 197 TYR A C 1
ATOM 1524 O O . TYR A 1 197 ? 8.593 3.529 -14.078 1.00 63.81 197 TYR A O 1
ATOM 1532 N N . GLY A 1 198 ? 10.411 2.291 -13.696 1.00 60.12 198 GLY A N 1
ATOM 1533 C CA . GLY A 1 198 ? 9.687 1.034 -13.692 1.00 60.12 198 GLY A CA 1
ATOM 1534 C C . GLY A 1 198 ? 10.344 0.034 -12.768 1.00 60.12 198 GLY A C 1
ATOM 1535 O O . GLY A 1 198 ? 11.536 0.093 -12.491 1.00 60.12 198 GLY A O 1
ATOM 1536 N N . SER A 1 199 ? 9.537 -0.869 -12.238 1.00 58.41 199 SER A N 1
ATOM 1537 C CA . SER A 1 199 ? 10.020 -1.969 -11.419 1.00 58.41 199 SER A CA 1
ATOM 1538 C C . SER A 1 199 ? 9.273 -3.231 -11.804 1.00 58.41 199 SER A C 1
ATOM 1540 O O . SER A 1 199 ? 8.048 -3.251 -11.947 1.00 58.41 199 SER A O 1
ATOM 1542 N N . THR A 1 200 ? 10.021 -4.311 -11.991 1.00 61.94 200 THR A N 1
ATOM 1543 C CA . THR A 1 200 ? 9.436 -5.635 -12.179 1.00 61.94 200 THR A CA 1
ATOM 1544 C C . THR A 1 200 ? 9.448 -6.354 -10.842 1.00 61.94 200 THR A C 1
ATOM 1546 O O . THR A 1 200 ? 10.512 -6.636 -10.290 1.00 61.94 200 THR A O 1
ATOM 1549 N N . PHE A 1 201 ? 8.265 -6.686 -10.327 1.00 63.25 201 PHE A N 1
ATOM 1550 C CA . PHE A 1 201 ? 8.141 -7.471 -9.107 1.00 63.25 201 PHE A CA 1
ATOM 1551 C C . PHE A 1 201 ? 8.210 -8.955 -9.447 1.00 63.25 201 PHE A C 1
ATOM 1553 O O . PHE A 1 201 ? 7.327 -9.507 -10.107 1.00 63.25 201 PHE A O 1
ATOM 1560 N N . TYR A 1 202 ? 9.250 -9.610 -8.938 1.00 58.19 202 TYR A N 1
ATOM 1561 C CA . TYR A 1 202 ? 9.423 -11.053 -8.997 1.00 58.19 202 TYR A CA 1
ATOM 1562 C C . TYR A 1 202 ? 9.689 -11.592 -7.592 1.00 58.19 202 TYR A C 1
ATOM 1564 O O . TYR A 1 202 ? 10.451 -11.018 -6.814 1.00 58.19 202 TYR A O 1
ATOM 1572 N N . ILE A 1 203 ? 9.087 -12.733 -7.256 1.00 54.97 203 ILE A N 1
ATOM 1573 C CA . ILE A 1 203 ? 9.493 -13.480 -6.064 1.00 54.97 203 ILE A CA 1
ATOM 1574 C C . ILE A 1 203 ? 10.726 -14.287 -6.463 1.00 54.97 203 ILE A C 1
ATOM 1576 O O . ILE A 1 203 ?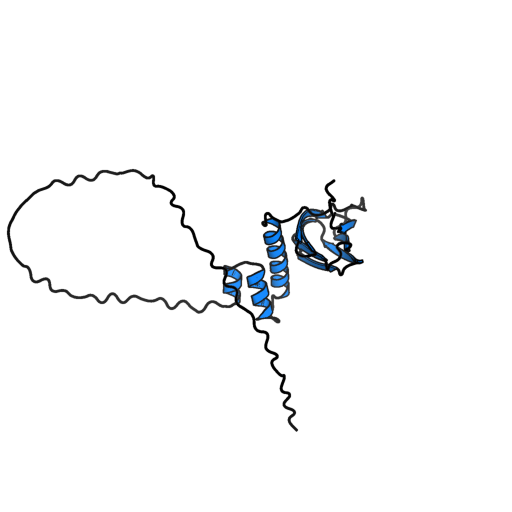 10.609 -15.331 -7.110 1.00 54.97 203 ILE A O 1
ATOM 1580 N N . SER A 1 204 ? 11.920 -13.813 -6.094 1.00 43.50 204 SER A N 1
ATOM 1581 C CA . SER A 1 204 ? 13.129 -14.621 -6.251 1.00 43.50 204 SER A CA 1
ATOM 1582 C C . SER A 1 204 ? 13.026 -15.855 -5.353 1.00 43.50 204 SER A C 1
ATOM 1584 O O . SER A 1 204 ? 13.130 -15.794 -4.128 1.00 43.50 204 SER A O 1
ATOM 1586 N N . ARG A 1 205 ? 12.799 -17.024 -5.959 1.00 38.97 205 ARG A N 1
ATOM 1587 C CA . ARG A 1 205 ? 13.058 -18.291 -5.276 1.00 38.97 205 ARG A CA 1
ATOM 1588 C C . ARG A 1 205 ? 14.575 -18.436 -5.223 1.00 38.97 205 ARG A C 1
ATOM 1590 O O . ARG A 1 205 ? 15.179 -18.859 -6.204 1.00 38.97 205 ARG A O 1
ATOM 1597 N N . ARG A 1 206 ? 15.210 -18.062 -4.108 1.00 38.59 206 ARG A N 1
ATOM 1598 C CA . ARG A 1 206 ? 16.568 -18.549 -3.835 1.00 38.59 206 ARG A CA 1
ATOM 1599 C C . ARG A 1 206 ? 16.470 -20.068 -3.697 1.00 38.59 206 ARG A C 1
ATOM 1601 O O . ARG A 1 206 ? 16.025 -20.562 -2.667 1.00 38.59 206 ARG A O 1
ATOM 1608 N N . TYR A 1 207 ? 16.846 -20.801 -4.742 1.00 37.69 207 TYR A N 1
ATOM 1609 C CA . TYR A 1 207 ? 17.248 -22.192 -4.580 1.00 37.69 207 TYR A CA 1
ATOM 1610 C C . TYR A 1 207 ? 18.590 -22.160 -3.849 1.00 37.69 207 TYR A C 1
ATOM 1612 O O . TYR A 1 207 ? 19.597 -21.740 -4.417 1.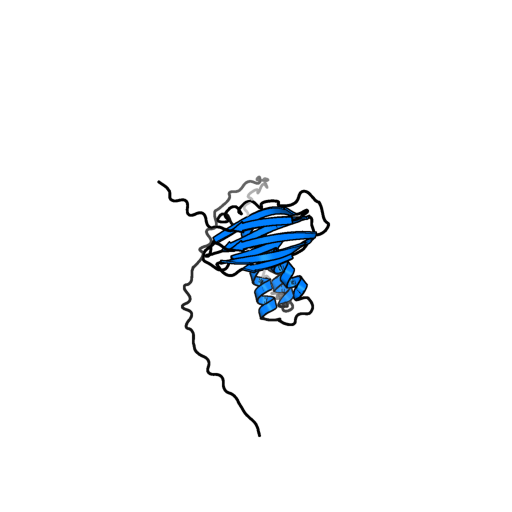00 37.69 207 TYR A O 1
ATOM 1620 N N . GLY A 1 208 ? 18.574 -22.490 -2.557 1.00 39.00 208 GLY A N 1
ATOM 1621 C CA . GLY A 1 208 ? 19.800 -22.811 -1.836 1.00 39.00 208 GLY A CA 1
ATOM 1622 C C . GLY A 1 208 ? 20.362 -24.101 -2.422 1.00 39.00 208 GLY A C 1
ATOM 1623 O O . GLY A 1 208 ? 19.652 -25.106 -2.438 1.00 39.00 208 GLY A O 1
ATOM 1624 N N . TYR A 1 209 ? 21.577 -24.028 -2.959 1.00 35.66 209 TYR A N 1
ATOM 1625 C CA . TYR A 1 209 ? 22.402 -25.193 -3.270 1.00 35.66 209 TYR A CA 1
ATOM 1626 C C . TYR A 1 209 ? 23.178 -25.608 -2.024 1.00 35.66 209 TYR A C 1
ATOM 1628 O O . TYR A 1 209 ? 23.599 -24.690 -1.281 1.00 35.66 209 TYR A O 1
#

Sequence (209 aa):
MFKTVFYAKKGLAIISLGIAFSCNQEKSNNLISEETADFVSVVVDSAVSPSIDLSVSDSMTYVSEEEPITPYEKAERENTSYAWKRFLEENPNHPNKKEISEKIIRLEVDEILADNQTGQMPSFDNYSTKHSSTSTVEIKNDTGCELTVRYSGVEAKILHIPNGNTQTIILKSGSYKIAASACGKNYAGDEDLHGNYGSTFYISRRYGY

InterPro domains:
  IPR046647 Domain of unknown function DUF6759 [PF20545] (130-193)

Secondary structure (DSSP, 8-state):
-----PPP---------------------------------------------------------PPPPPHHHHHHHH-SHHHHHHHHHH-TT-TTHHHHHHHHHHHHHHHHHH-TTPEEPPPPEE--S---SEEEEEEEE-SSS-EEEEEEESSEEEEEE-TT-EEEEEEESEEEEEEEEETTEEEEEEEEE-SEEEEEE--------

Radius of gyration: 30.48 Å; chains: 1; bounding box: 71×43×98 Å

Organism: NCBI:txid1015